Protein AF-J7GNT4-F1 (afdb_monomer_lite)

Foldseek 3Di:
DALLVVLCVVLVVPQCLVLQCVVDPVLVVLSSVLSLLLLFFDPVLVVVLSVLSVVLSVCCVVCSVPNPVSSVVSSVVSVVSSVPTDTFQNLVSLCVVLVVPQCLVLQCVVDPVLVLLSSVLSSLLSGQDDVLVVVLSVLSVVLSVCCVVCSVPNVVSSVVSSVVSVVSSVNGDPVSLLVSLCVVLVNPQCLVLQCVVDPVLVVLSSVLSSVLSSVTDVLVVQLSVLSVVLSVCCVVCSVPNVVSSVVSSVSSVD

InterPro domains:
  IPR007713 TMP repeat [PF05017] (28-37)
  IPR007713 TMP repeat [PF05017] (115-124)
  IPR007713 TMP repeat [PF05017] (202-211)

Structure (mmCIF, N/CA/C/O backbone):
data_AF-J7GNT4-F1
#
_entry.id   AF-J7GNT4-F1
#
loop_
_atom_site.group_PDB
_atom_site.id
_atom_site.type_symbol
_atom_site.label_atom_id
_atom_site.label_alt_id
_atom_site.label_comp_id
_atom_site.label_asym_id
_atom_site.label_entity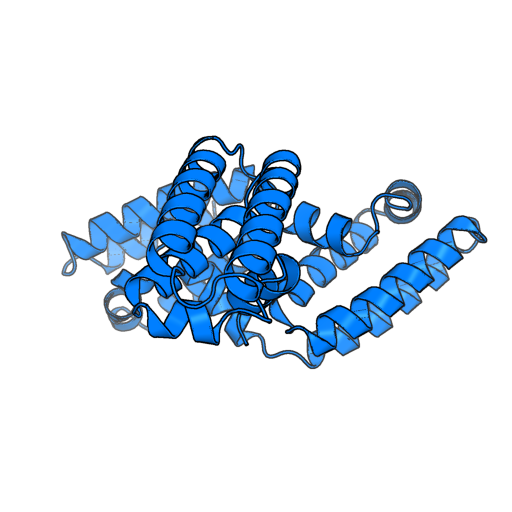_id
_atom_site.label_seq_id
_atom_site.pdbx_PDB_ins_code
_atom_site.Cartn_x
_atom_site.Cartn_y
_atom_site.Cartn_z
_atom_site.occupancy
_atom_site.B_iso_or_equiv
_atom_site.auth_seq_id
_atom_site.auth_comp_id
_atom_site.auth_asym_id
_atom_site.auth_atom_id
_atom_site.pdbx_PDB_model_num
ATOM 1 N N . LYS A 1 1 ? -13.579 -1.474 -3.425 1.00 52.12 1 LYS A N 1
ATOM 2 C CA . LYS A 1 1 ? -13.086 -2.518 -2.485 1.00 52.12 1 LYS A CA 1
ATOM 3 C C . LYS A 1 1 ? -11.725 -2.008 -2.093 1.00 52.12 1 LYS A C 1
ATOM 5 O O . LYS A 1 1 ? -10.886 -1.901 -2.979 1.00 52.12 1 LYS A O 1
ATOM 10 N N . ASP A 1 2 ? -11.601 -1.527 -0.865 1.00 66.00 2 ASP A N 1
ATOM 11 C CA . ASP A 1 2 ? -10.538 -0.595 -0.499 1.00 66.00 2 ASP A CA 1
ATOM 12 C C . ASP A 1 2 ? -9.190 -1.307 -0.254 1.00 66.00 2 ASP A C 1
ATOM 14 O O . ASP A 1 2 ? -9.076 -2.534 -0.291 1.00 66.00 2 ASP A O 1
ATOM 18 N N . LEU A 1 3 ? -8.135 -0.527 -0.026 1.00 67.19 3 LEU A N 1
ATOM 19 C CA . LEU A 1 3 ? -6.806 -1.048 0.297 1.00 67.19 3 LEU A CA 1
ATOM 20 C C . LEU A 1 3 ? -6.778 -1.834 1.621 1.00 67.19 3 LEU A C 1
ATOM 22 O O . LEU A 1 3 ? -5.931 -2.707 1.818 1.00 67.19 3 LEU A O 1
ATOM 26 N N . VAL A 1 4 ? -7.706 -1.545 2.532 1.00 72.25 4 VAL A N 1
ATOM 27 C CA . VAL A 1 4 ? -7.842 -2.281 3.788 1.00 72.25 4 VAL A CA 1
ATOM 28 C C . VAL A 1 4 ? -8.310 -3.699 3.488 1.00 72.25 4 VAL A C 1
ATOM 30 O O . VAL A 1 4 ? -7.722 -4.640 4.010 1.00 72.25 4 VAL A O 1
ATOM 33 N N . ASP A 1 5 ? -9.260 -3.881 2.568 1.00 74.38 5 ASP A N 1
ATOM 34 C CA . ASP A 1 5 ? -9.642 -5.202 2.067 1.00 74.38 5 ASP A CA 1
ATOM 35 C C . ASP A 1 5 ? -8.424 -5.930 1.486 1.00 74.38 5 ASP A C 1
ATOM 37 O O . ASP A 1 5 ? -8.224 -7.115 1.755 1.00 74.38 5 ASP A O 1
ATOM 41 N N . PHE A 1 6 ? -7.577 -5.248 0.708 1.00 74.19 6 PHE A N 1
ATOM 42 C CA . PHE A 1 6 ? -6.334 -5.840 0.206 1.00 74.19 6 PHE A CA 1
ATOM 43 C C . PHE A 1 6 ? -5.404 -6.285 1.349 1.00 74.19 6 PHE A C 1
ATOM 45 O O . PHE A 1 6 ? -4.924 -7.423 1.334 1.00 74.19 6 PHE A O 1
ATOM 52 N N . ALA A 1 7 ? -5.171 -5.430 2.348 1.00 75.81 7 ALA A N 1
ATOM 53 C CA . ALA A 1 7 ? -4.304 -5.736 3.484 1.00 75.81 7 ALA A CA 1
ATOM 54 C C . ALA A 1 7 ? -4.839 -6.924 4.289 1.00 75.81 7 ALA A C 1
ATOM 56 O O . ALA A 1 7 ? -4.118 -7.889 4.521 1.00 75.81 7 ALA A O 1
ATOM 57 N N . LEU A 1 8 ? -6.123 -6.894 4.647 1.00 82.56 8 LEU A N 1
ATOM 58 C CA . LEU A 1 8 ? -6.795 -7.954 5.396 1.00 82.56 8 LEU A CA 1
ATOM 59 C C . LEU A 1 8 ? -6.739 -9.294 4.654 1.00 82.56 8 LEU A C 1
ATOM 61 O O . LEU A 1 8 ? -6.449 -10.325 5.260 1.00 82.56 8 LEU A O 1
ATOM 65 N N . ASN A 1 9 ? -6.965 -9.283 3.337 1.00 78.94 9 ASN A N 1
ATOM 66 C CA . ASN A 1 9 ? -6.854 -10.484 2.511 1.00 78.94 9 ASN A CA 1
ATOM 67 C C . ASN A 1 9 ? -5.412 -11.000 2.442 1.00 78.94 9 ASN A C 1
ATOM 69 O O . ASN A 1 9 ? -5.185 -12.199 2.573 1.00 78.94 9 ASN A O 1
ATOM 73 N N . SER A 1 10 ? -4.437 -10.105 2.277 1.00 76.44 10 SER A N 1
ATOM 74 C CA . SER A 1 10 ? -3.012 -10.465 2.236 1.00 76.44 10 SER A CA 1
ATOM 75 C C . SER A 1 10 ? -2.512 -11.031 3.567 1.00 76.44 10 SER A C 1
ATOM 77 O O . SER A 1 10 ? -1.600 -11.852 3.587 1.00 76.44 10 SER A O 1
ATOM 79 N N . LEU A 1 11 ? -3.136 -10.626 4.674 1.00 83.44 11 LEU A N 1
ATOM 80 C CA . LEU A 1 11 ? -2.871 -11.122 6.024 1.00 83.44 11 LEU A CA 1
ATOM 81 C C . LEU A 1 11 ? -3.687 -12.386 6.367 1.00 83.44 11 LEU A C 1
ATOM 83 O O . LEU A 1 11 ? -3.578 -12.904 7.474 1.00 83.44 11 LEU A O 1
ATOM 87 N N . GLY A 1 12 ? -4.485 -12.905 5.424 1.00 82.69 12 GLY A N 1
ATOM 88 C CA . GLY A 1 12 ? -5.216 -14.170 5.557 1.00 82.69 12 GLY A CA 1
ATOM 89 C C . GLY A 1 12 ? -6.530 -14.092 6.339 1.00 82.69 12 GLY A C 1
ATOM 90 O O . GLY A 1 12 ? -7.141 -15.124 6.609 1.00 82.69 12 GLY A O 1
ATOM 91 N N . LEU A 1 13 ? -7.008 -12.892 6.682 1.00 86.25 13 LEU A N 1
ATOM 92 C CA . LEU A 1 13 ? -8.190 -12.714 7.533 1.00 86.25 13 LEU A CA 1
ATOM 93 C C . LEU A 1 13 ? -9.525 -13.006 6.845 1.00 86.25 13 LEU A C 1
ATOM 95 O O . LEU A 1 13 ? -10.547 -13.073 7.524 1.00 86.25 13 LEU A O 1
ATOM 99 N N . SER A 1 14 ? -9.536 -13.211 5.526 1.00 82.62 14 SER A N 1
ATOM 100 C CA . SER A 1 14 ? -10.746 -13.406 4.715 1.00 82.62 14 SER A CA 1
ATOM 101 C C . SER A 1 14 ? -11.682 -14.489 5.260 1.00 82.62 14 SER A C 1
ATOM 103 O O . SER A 1 14 ? -12.890 -14.402 5.074 1.00 82.62 14 SER A O 1
ATOM 105 N N . GLN A 1 15 ? -11.127 -15.509 5.921 1.00 82.50 15 GLN A N 1
ATOM 106 C CA . GLN A 1 15 ? -11.868 -16.678 6.401 1.00 82.50 15 GLN A CA 1
ATOM 107 C C . GLN A 1 15 ? -12.511 -16.493 7.783 1.00 82.50 15 GLN A C 1
ATOM 109 O O . GLN A 1 15 ? -13.303 -17.335 8.191 1.00 82.50 15 GLN A O 1
ATOM 114 N N . VAL A 1 16 ? -12.169 -15.428 8.514 1.00 87.94 16 VAL A N 1
ATOM 115 C CA . VAL A 1 16 ? -12.606 -15.215 9.909 1.00 87.94 16 VAL A CA 1
ATOM 116 C C . VAL A 1 16 ? -13.280 -13.858 10.125 1.00 87.94 16 VAL A C 1
ATOM 118 O O . VAL A 1 16 ? -13.535 -13.469 11.264 1.00 87.94 16 VAL A O 1
ATOM 121 N N . ILE A 1 17 ? -13.591 -13.140 9.038 1.00 87.31 17 ILE A N 1
ATOM 122 C CA . ILE A 1 17 ? -14.236 -11.818 9.080 1.00 87.31 17 ILE A CA 1
ATOM 123 C C . ILE A 1 17 ? -15.549 -11.882 9.859 1.00 87.31 17 ILE A C 1
ATOM 125 O O . ILE A 1 17 ? -15.742 -11.087 10.776 1.00 87.31 17 ILE A O 1
ATOM 129 N N . ASP A 1 18 ? -16.412 -12.847 9.541 1.00 87.69 18 ASP A N 1
ATOM 130 C CA . ASP A 1 18 ? -17.736 -12.968 10.158 1.00 87.69 18 ASP A CA 1
ATOM 131 C C . ASP A 1 18 ? -17.632 -13.210 11.670 1.00 87.69 18 ASP A C 1
ATOM 133 O O . ASP A 1 18 ? -18.339 -12.576 12.456 1.00 87.69 18 ASP A O 1
ATOM 137 N N . THR A 1 19 ? -16.688 -14.058 12.093 1.00 88.81 19 THR A N 1
ATOM 138 C CA . THR A 1 19 ? -16.413 -14.332 13.510 1.00 88.81 19 THR A CA 1
ATOM 139 C C . THR A 1 19 ? -15.982 -13.069 14.248 1.00 88.81 19 THR A C 1
ATOM 141 O O . THR A 1 19 ? -16.464 -12.800 15.344 1.00 88.81 19 THR A O 1
ATOM 144 N N . ILE A 1 20 ? -15.102 -12.262 13.649 1.00 88.75 20 ILE A N 1
ATOM 145 C CA . ILE A 1 20 ? -14.625 -11.017 14.262 1.00 88.75 20 ILE A CA 1
ATOM 146 C C . ILE A 1 20 ? -15.739 -9.964 14.292 1.00 88.75 20 ILE A C 1
ATOM 148 O O . ILE A 1 20 ? -15.917 -9.287 15.302 1.00 88.75 20 ILE A O 1
ATOM 152 N N . GLN A 1 21 ? -16.508 -9.823 13.210 1.00 87.19 21 GLN A N 1
ATOM 153 C CA . GLN A 1 21 ? -17.609 -8.859 13.133 1.00 87.19 21 GLN A CA 1
ATOM 154 C C . GLN A 1 21 ? -18.718 -9.166 14.145 1.00 87.19 21 GLN A C 1
ATOM 156 O O . GLN A 1 21 ? -19.295 -8.235 14.709 1.00 87.19 21 GLN A O 1
ATOM 161 N N . ALA A 1 22 ? -18.971 -10.447 14.431 1.00 87.88 22 ALA A N 1
ATOM 162 C CA . ALA A 1 22 ? -19.932 -10.874 15.444 1.00 87.88 22 ALA A CA 1
ATOM 163 C C . ALA A 1 22 ? -19.565 -10.420 16.872 1.00 87.88 22 ALA A C 1
ATOM 165 O O . ALA A 1 22 ? -20.453 -10.298 17.715 1.00 87.88 22 ALA A O 1
ATOM 166 N N . LEU A 1 23 ? -18.288 -10.124 17.146 1.00 86.88 23 LEU A N 1
ATOM 167 C CA . LEU A 1 23 ? -17.830 -9.593 18.439 1.00 86.88 23 LEU A CA 1
ATOM 168 C C . LEU A 1 23 ? -18.108 -8.095 18.617 1.00 86.88 23 LEU A C 1
ATOM 170 O O . LEU A 1 23 ? -17.978 -7.575 19.725 1.00 86.88 23 LEU A O 1
ATOM 174 N N . GLY A 1 24 ? -18.466 -7.395 17.540 1.00 85.19 24 GLY A N 1
ATOM 175 C CA . GLY A 1 24 ? -18.749 -5.966 17.538 1.00 85.19 24 GLY A CA 1
ATOM 176 C C . GLY A 1 24 ? -17.914 -5.189 16.524 1.00 85.19 24 GLY A C 1
ATOM 177 O O . GLY A 1 24 ? -16.779 -5.535 16.186 1.00 85.19 24 GLY A O 1
ATOM 178 N N . THR A 1 25 ? -18.480 -4.078 16.055 1.00 80.69 25 THR A N 1
ATOM 179 C CA . THR A 1 25 ? -17.872 -3.216 15.031 1.00 80.69 25 THR A CA 1
ATOM 180 C C . THR A 1 25 ? -16.555 -2.588 15.475 1.00 80.69 25 THR A C 1
ATOM 182 O O . THR A 1 25 ? -15.704 -2.307 14.633 1.00 80.69 25 THR A O 1
ATOM 185 N N . ASP A 1 26 ? -16.357 -2.399 16.778 1.00 82.25 26 ASP A N 1
ATOM 186 C CA . ASP A 1 26 ? -15.175 -1.730 17.323 1.00 82.25 26 ASP A CA 1
ATOM 187 C C . ASP A 1 26 ? -13.906 -2.569 17.144 1.00 82.25 26 ASP A C 1
ATOM 189 O O . ASP A 1 26 ? -12.894 -2.051 16.670 1.00 82.25 26 ASP A O 1
ATOM 193 N N . TYR A 1 27 ? -13.965 -3.876 17.418 1.00 87.00 27 TYR A N 1
ATOM 194 C CA . TYR A 1 27 ? -12.834 -4.787 17.202 1.00 87.00 27 TYR A CA 1
ATOM 195 C C . TYR A 1 27 ? -12.479 -4.906 15.722 1.00 87.00 27 TYR A C 1
ATOM 197 O O . TYR A 1 27 ? -11.305 -4.854 15.347 1.00 87.00 27 TYR A O 1
ATOM 205 N N . TRP A 1 28 ? -13.496 -4.989 14.862 1.00 87.88 28 TRP A N 1
ATOM 206 C CA . TRP A 1 28 ? -13.288 -4.992 13.419 1.00 87.88 28 TRP A CA 1
ATOM 207 C C . TRP A 1 28 ? -12.642 -3.689 12.928 1.00 87.88 28 TRP A C 1
ATOM 209 O O . TRP A 1 28 ? -11.735 -3.710 12.095 1.00 87.88 28 TRP A O 1
ATOM 219 N N . ASN A 1 29 ? -13.057 -2.541 13.469 1.00 82.06 29 ASN A N 1
ATOM 220 C CA . ASN A 1 29 ? -12.461 -1.249 13.141 1.00 82.06 29 ASN A CA 1
ATOM 221 C C . ASN A 1 29 ? -11.001 -1.143 13.603 1.00 82.06 29 ASN A C 1
ATOM 223 O O . ASN A 1 29 ? -10.171 -0.646 12.842 1.00 82.06 29 ASN A O 1
ATOM 227 N N . GLN A 1 30 ? -10.664 -1.657 14.787 1.00 81.69 30 GLN A N 1
ATOM 228 C CA . GLN A 1 30 ? -9.279 -1.701 15.267 1.00 81.69 30 GLN A CA 1
ATOM 229 C C . GLN A 1 30 ? -8.395 -2.579 14.374 1.00 81.69 30 GLN A C 1
ATOM 231 O O . GLN A 1 30 ? -7.310 -2.154 13.978 1.00 81.69 30 GLN A O 1
ATOM 236 N N . ILE A 1 31 ? -8.873 -3.762 13.970 1.00 87.50 31 ILE A N 1
ATOM 237 C CA . ILE A 1 31 ? -8.140 -4.635 13.040 1.00 87.50 31 ILE A CA 1
ATOM 238 C C . ILE A 1 31 ? -7.923 -3.953 11.685 1.00 87.50 31 ILE A C 1
ATOM 240 O O . ILE A 1 31 ? -6.815 -3.999 11.153 1.00 87.50 31 ILE A O 1
ATOM 244 N N . LYS A 1 32 ? -8.931 -3.257 11.148 1.00 83.62 32 LYS A N 1
ATOM 245 C CA . LYS A 1 32 ? -8.792 -2.461 9.916 1.00 83.62 32 LYS A CA 1
ATOM 246 C C . LYS A 1 32 ? -7.735 -1.360 10.040 1.00 83.62 32 LYS A C 1
ATOM 248 O O . LYS A 1 32 ? -6.930 -1.174 9.126 1.00 83.62 32 LYS A O 1
ATOM 253 N N . GLN A 1 33 ? -7.713 -0.644 11.164 1.00 77.00 33 GLN A N 1
ATOM 254 C CA . GLN A 1 33 ? -6.709 0.391 11.428 1.00 77.00 33 GLN A CA 1
ATOM 255 C C . GLN A 1 33 ? -5.299 -0.201 11.508 1.00 77.00 33 GLN A C 1
ATOM 257 O O . GLN A 1 33 ? -4.386 0.310 10.865 1.00 77.00 33 GLN A O 1
ATOM 262 N N . ILE A 1 34 ? -5.131 -1.312 12.226 1.00 83.81 34 ILE A N 1
ATOM 263 C CA . ILE A 1 34 ? -3.862 -2.042 12.314 1.00 83.81 34 ILE A CA 1
ATOM 264 C C . ILE A 1 34 ? -3.404 -2.508 10.927 1.00 83.81 34 ILE A C 1
ATOM 266 O O . ILE A 1 34 ? -2.270 -2.243 10.539 1.00 83.81 34 ILE A O 1
ATOM 270 N N . ALA A 1 35 ? -4.278 -3.164 10.157 1.00 83.62 35 ALA A N 1
ATOM 271 C CA . ALA A 1 35 ? -3.965 -3.646 8.812 1.00 83.62 35 ALA A CA 1
ATOM 272 C C . ALA A 1 35 ? -3.517 -2.500 7.893 1.00 83.62 35 ALA A C 1
ATOM 274 O O . ALA A 1 35 ? -2.553 -2.641 7.146 1.00 83.62 35 ALA A O 1
ATOM 275 N N . THR A 1 36 ? -4.161 -1.339 8.017 1.00 76.38 36 THR A N 1
ATOM 276 C CA . THR A 1 36 ? -3.779 -0.120 7.298 1.00 76.38 36 THR A CA 1
ATOM 277 C C . THR A 1 36 ? -2.388 0.366 7.697 1.00 76.38 36 THR A C 1
ATOM 279 O O . THR A 1 36 ? -1.557 0.640 6.836 1.00 76.38 36 THR A O 1
ATOM 282 N N . GLN A 1 37 ? -2.106 0.456 8.997 1.00 73.94 37 GLN A N 1
ATOM 283 C CA . GLN A 1 37 ? -0.798 0.895 9.487 1.00 73.94 37 GLN A CA 1
ATOM 284 C C . GLN A 1 37 ? 0.320 -0.071 9.069 1.00 73.94 37 GLN A C 1
ATOM 286 O O . GLN A 1 37 ? 1.422 0.367 8.745 1.00 73.94 37 GLN A O 1
ATOM 291 N N . LEU A 1 38 ? 0.029 -1.374 9.009 1.00 79.75 38 LEU A N 1
ATOM 292 C CA . LEU A 1 38 ? 0.980 -2.400 8.590 1.00 79.75 38 LEU A CA 1
ATOM 293 C C . LEU A 1 38 ? 1.417 -2.271 7.130 1.00 79.75 38 LEU A C 1
ATOM 295 O O . LEU A 1 38 ? 2.560 -2.603 6.829 1.00 79.75 38 LEU A O 1
ATOM 299 N N . LEU A 1 39 ? 0.579 -1.735 6.239 1.00 72.69 39 LEU A N 1
ATOM 300 C CA . LEU A 1 39 ? 0.983 -1.455 4.852 1.00 72.69 39 LEU A CA 1
ATOM 301 C C . LEU A 1 39 ? 2.162 -0.482 4.775 1.00 72.69 39 LEU A C 1
ATOM 303 O O . LEU A 1 39 ? 2.981 -0.557 3.863 1.00 72.69 39 LEU A O 1
ATOM 307 N N . PHE A 1 40 ? 2.261 0.402 5.766 1.00 70.38 40 PHE A N 1
ATOM 308 C CA . PHE A 1 40 ? 3.368 1.330 5.933 1.00 70.38 40 PHE A CA 1
ATOM 309 C C . PHE A 1 40 ? 4.400 0.838 6.941 1.00 70.38 40 PHE A C 1
ATOM 311 O O . PHE A 1 40 ? 5.294 1.604 7.278 1.00 70.38 40 PHE A O 1
ATOM 318 N N . ALA A 1 41 ? 4.304 -0.381 7.464 1.00 69.56 41 ALA A N 1
ATOM 319 C CA . ALA A 1 41 ? 5.292 -0.909 8.392 1.00 69.56 41 ALA A CA 1
ATOM 320 C C . ALA A 1 41 ? 6.461 -1.555 7.633 1.00 69.56 41 ALA A C 1
ATOM 322 O O . ALA A 1 41 ? 6.300 -2.121 6.547 1.00 69.56 41 ALA A O 1
ATOM 323 N N . GLY A 1 42 ? 7.661 -1.483 8.218 1.00 67.81 42 GLY A N 1
ATOM 324 C CA . GLY A 1 42 ? 8.854 -2.190 7.746 1.00 67.81 42 GLY A CA 1
ATOM 325 C C . GLY A 1 42 ? 8.568 -3.659 7.422 1.00 67.81 42 GLY A C 1
ATOM 326 O O . GLY A 1 42 ? 7.747 -4.297 8.079 1.00 67.81 42 GLY A O 1
ATOM 327 N N . GLN A 1 43 ? 9.272 -4.227 6.436 1.00 72.50 43 GLN A N 1
ATOM 328 C CA . GLN A 1 43 ? 9.061 -5.617 5.997 1.00 72.50 43 GLN A CA 1
ATOM 329 C C . GLN A 1 43 ? 9.125 -6.626 7.156 1.00 72.50 43 GLN A C 1
ATOM 331 O O . GLN A 1 43 ? 8.330 -7.561 7.201 1.00 72.50 43 GLN A O 1
ATOM 336 N N . GLN A 1 44 ? 10.024 -6.401 8.116 1.00 78.69 44 GLN A N 1
ATOM 337 C CA . GLN A 1 44 ? 10.132 -7.213 9.326 1.00 78.69 44 GLN A CA 1
ATOM 338 C C . GLN A 1 44 ? 8.841 -7.192 10.159 1.00 78.69 44 GLN A C 1
ATOM 340 O O . GLN A 1 44 ? 8.366 -8.240 10.587 1.00 78.69 44 GLN A O 1
ATOM 345 N N . ILE A 1 45 ? 8.247 -6.014 10.361 1.00 82.81 45 ILE A N 1
ATOM 346 C CA . ILE A 1 45 ? 7.004 -5.865 11.124 1.00 82.81 45 ILE A CA 1
ATOM 347 C C . ILE A 1 45 ? 5.832 -6.489 10.371 1.00 82.81 45 ILE A C 1
ATOM 349 O O . ILE A 1 45 ? 5.025 -7.184 10.978 1.00 82.81 45 ILE A O 1
ATOM 353 N N . TRP A 1 46 ? 5.769 -6.311 9.048 1.00 83.31 46 TRP A N 1
ATOM 354 C CA . TRP A 1 46 ? 4.766 -6.977 8.216 1.00 83.31 46 TRP A CA 1
ATOM 355 C C . TRP A 1 46 ? 4.818 -8.503 8.375 1.00 83.31 46 TRP A C 1
ATOM 357 O O . TRP A 1 46 ? 3.787 -9.146 8.568 1.00 83.31 46 TRP A O 1
ATOM 367 N N . GLN A 1 47 ? 6.016 -9.091 8.342 1.00 83.94 47 GLN A N 1
ATOM 368 C CA . GLN A 1 47 ? 6.202 -10.532 8.533 1.00 83.94 47 GLN A CA 1
ATOM 369 C C . GLN A 1 47 ? 5.785 -10.981 9.938 1.00 83.94 47 GLN A C 1
ATOM 371 O O . GLN A 1 47 ? 5.067 -11.968 10.070 1.00 83.94 47 GLN A O 1
ATOM 376 N N . GLN A 1 48 ? 6.169 -10.239 10.979 1.00 86.69 48 GLN A N 1
ATOM 377 C CA . GLN A 1 48 ? 5.758 -10.534 12.356 1.00 86.69 48 GLN A CA 1
ATOM 378 C C . GLN A 1 48 ? 4.234 -10.455 12.523 1.00 86.69 48 GLN A C 1
ATOM 380 O O . GLN A 1 48 ? 3.628 -11.361 13.088 1.00 86.69 48 GLN A O 1
ATOM 385 N N . ALA A 1 49 ? 3.598 -9.421 11.971 1.00 89.00 49 ALA A N 1
ATOM 386 C CA . ALA A 1 49 ? 2.148 -9.274 12.001 1.00 89.00 49 ALA A CA 1
ATOM 387 C C . ALA A 1 49 ? 1.435 -10.378 11.212 1.00 89.00 49 ALA A C 1
ATOM 389 O O . ALA A 1 49 ? 0.401 -10.868 11.656 1.00 89.00 49 ALA A O 1
ATOM 390 N N . THR A 1 50 ? 2.005 -10.816 10.085 1.00 89.56 50 THR A N 1
ATOM 391 C CA . THR A 1 50 ? 1.478 -11.946 9.305 1.00 89.56 50 THR A CA 1
ATOM 392 C C . THR A 1 50 ? 1.407 -13.212 10.160 1.00 89.56 50 THR A C 1
ATOM 394 O O . THR A 1 50 ? 0.390 -13.897 10.138 1.00 89.56 50 THR A O 1
ATOM 397 N N . VAL A 1 51 ? 2.437 -13.496 10.967 1.00 91.69 51 VAL A N 1
ATOM 398 C CA . VAL A 1 51 ? 2.430 -14.643 11.893 1.00 91.69 51 VAL A CA 1
ATOM 399 C C . VAL A 1 51 ? 1.324 -14.502 12.941 1.00 91.69 51 VAL A C 1
ATOM 401 O O . VAL A 1 51 ? 0.586 -15.456 13.177 1.00 91.69 51 VAL A O 1
ATOM 404 N N . VAL A 1 52 ? 1.158 -13.314 13.532 1.00 93.31 52 VAL A N 1
ATOM 405 C CA . VAL A 1 52 ? 0.095 -13.063 14.522 1.00 93.31 52 VAL A CA 1
ATOM 406 C C . VAL A 1 52 ? -1.295 -13.246 13.905 1.00 93.31 52 VAL A C 1
ATOM 408 O O . VAL A 1 52 ? -2.153 -13.887 14.508 1.00 93.31 52 VAL A O 1
ATOM 411 N N . PHE A 1 53 ? -1.523 -12.741 12.691 1.00 93.31 53 PHE A N 1
ATOM 412 C CA . PHE A 1 53 ? -2.801 -12.920 12.003 1.00 93.31 53 PHE A CA 1
ATOM 413 C C . PHE A 1 53 ? -3.061 -14.370 11.594 1.00 93.31 53 PHE A C 1
ATOM 415 O O . PHE A 1 53 ? -4.182 -14.839 11.758 1.00 93.31 53 PHE A O 1
ATOM 422 N N . GLN A 1 54 ? -2.052 -15.109 11.128 1.00 92.00 54 GLN A N 1
ATOM 423 C CA . GLN A 1 54 ? -2.194 -16.540 10.836 1.00 92.00 54 GLN A CA 1
ATOM 424 C C . GLN A 1 54 ? -2.541 -17.348 12.090 1.00 92.00 54 GLN A C 1
ATOM 426 O O . GLN A 1 54 ? -3.396 -18.237 12.034 1.00 92.00 54 GLN A O 1
ATOM 431 N N . GLN A 1 55 ? -1.923 -17.014 13.226 1.00 91.94 55 GLN A N 1
ATOM 432 C CA . GLN A 1 55 ? -2.261 -17.624 14.507 1.00 91.94 55 GLN A CA 1
ATOM 433 C C . GLN A 1 55 ? -3.703 -17.292 14.902 1.00 91.94 55 GLN A C 1
ATOM 435 O O . GLN A 1 55 ? -4.466 -18.204 15.196 1.00 91.94 55 GLN A O 1
ATOM 440 N N . LEU A 1 56 ? -4.114 -16.023 14.802 1.00 93.25 56 LEU A N 1
ATOM 441 C CA . LEU A 1 56 ? -5.493 -15.610 15.074 1.00 93.25 56 LEU A CA 1
ATOM 442 C C . LEU A 1 56 ? -6.501 -16.354 14.186 1.00 93.25 56 LEU A C 1
ATOM 444 O O . LEU A 1 56 ? -7.517 -16.825 14.686 1.00 93.25 56 LEU A O 1
ATOM 448 N N . VAL A 1 57 ? -6.232 -16.483 12.883 1.00 92.12 57 VAL A N 1
ATOM 449 C CA . VAL A 1 5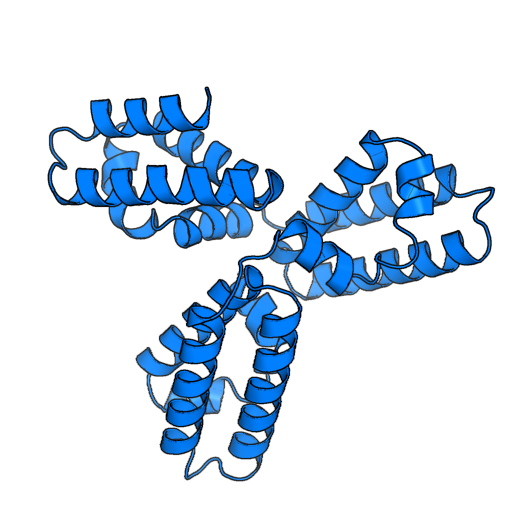7 ? -7.095 -17.230 11.953 1.00 92.12 57 VAL A CA 1
ATOM 450 C C . VAL A 1 57 ? -7.234 -18.681 12.408 1.00 92.12 57 VAL A C 1
ATOM 452 O O . VAL A 1 57 ? -8.350 -19.184 12.513 1.00 92.12 57 VAL A O 1
ATOM 455 N N . THR A 1 58 ? -6.115 -19.326 12.734 1.00 92.25 58 THR A N 1
ATOM 456 C CA . THR A 1 58 ? -6.089 -20.715 13.209 1.00 92.25 58 THR A CA 1
ATOM 457 C C . THR A 1 58 ? -6.859 -20.872 14.521 1.00 92.25 58 THR A C 1
ATOM 459 O O . THR A 1 58 ? -7.654 -21.800 14.672 1.00 92.25 58 THR A O 1
ATOM 462 N N . ASP A 1 59 ? -6.664 -19.958 15.469 1.00 92.38 59 ASP A N 1
ATOM 463 C CA . ASP A 1 59 ? -7.320 -20.012 16.772 1.00 92.38 59 ASP A CA 1
ATOM 464 C C . ASP A 1 59 ? -8.828 -19.794 16.643 1.00 92.38 59 ASP A C 1
ATOM 466 O O . ASP A 1 59 ? -9.601 -20.550 17.226 1.00 92.38 59 ASP A O 1
ATOM 470 N N . LEU A 1 60 ? -9.261 -18.834 15.821 1.00 91.56 60 LEU A N 1
ATOM 471 C CA . LEU A 1 60 ? -10.679 -18.562 15.573 1.00 91.56 60 LEU A CA 1
ATOM 472 C C . LEU A 1 60 ? -11.382 -19.689 14.812 1.00 91.56 60 LEU A C 1
ATOM 474 O O . LEU A 1 60 ? -12.562 -19.937 15.055 1.00 91.56 60 LEU A O 1
ATOM 478 N N . GLN A 1 61 ? -10.678 -20.388 13.920 1.00 88.75 61 GLN A N 1
ATOM 479 C CA . GLN A 1 61 ? -11.213 -21.570 13.241 1.00 88.75 61 GLN A CA 1
ATOM 480 C C . GLN A 1 61 ? -11.420 -22.744 14.202 1.00 88.75 61 GLN A C 1
ATOM 482 O O . GLN A 1 61 ? -12.399 -23.476 14.071 1.00 88.75 61 GLN A O 1
ATOM 487 N N . ASN A 1 62 ? -10.524 -22.911 15.177 1.00 87.44 62 ASN A N 1
ATOM 488 C CA . ASN A 1 62 ? -10.578 -24.020 16.130 1.00 87.44 62 ASN A CA 1
ATOM 489 C C . ASN A 1 62 ? -11.416 -23.712 17.385 1.00 87.44 62 ASN A C 1
ATOM 491 O O . ASN A 1 62 ? -11.919 -24.637 18.018 1.00 87.44 62 ASN A O 1
ATOM 495 N N . HIS A 1 63 ? -11.593 -22.434 17.739 1.00 82.44 63 HIS A N 1
ATOM 496 C CA . HIS A 1 63 ? -12.204 -21.991 18.999 1.00 82.44 63 HIS A CA 1
ATOM 497 C C . HIS A 1 63 ? -13.168 -20.808 18.798 1.00 82.44 63 HIS A C 1
ATOM 499 O O . HIS A 1 63 ? -13.113 -19.808 19.513 1.00 82.44 63 HIS A O 1
ATOM 505 N N . ALA A 1 64 ? -14.086 -20.913 17.832 1.00 70.62 64 ALA A N 1
ATOM 506 C CA . ALA A 1 64 ? -15.030 -19.837 17.502 1.00 70.62 64 ALA A CA 1
ATOM 507 C C . ALA A 1 64 ? -15.899 -19.366 18.691 1.00 70.62 64 ALA A C 1
ATOM 509 O O . ALA A 1 64 ? -16.318 -18.211 18.727 1.00 70.62 64 ALA A O 1
ATOM 510 N N . THR A 1 65 ? -16.154 -20.229 19.682 1.00 76.06 65 THR A N 1
ATOM 511 C CA . THR A 1 65 ? -16.914 -19.888 20.899 1.00 76.06 65 THR A CA 1
ATOM 512 C C . THR A 1 65 ? -16.144 -19.011 21.892 1.00 76.06 65 THR A C 1
ATOM 514 O O . THR A 1 65 ? -16.781 -18.315 22.676 1.00 76.06 65 THR A O 1
ATOM 517 N N . ASP A 1 66 ? -14.809 -18.978 21.817 1.00 83.62 66 ASP A N 1
ATOM 518 C CA . ASP A 1 66 ? -13.919 -18.192 22.689 1.00 83.62 66 ASP A CA 1
ATOM 519 C C . ASP A 1 66 ? -13.195 -17.079 21.906 1.00 83.62 66 ASP A C 1
ATOM 521 O O . ASP A 1 66 ? -12.070 -16.680 22.212 1.00 83.62 66 ASP A O 1
ATOM 525 N N . ALA A 1 67 ? -13.846 -16.555 20.865 1.00 87.31 67 ALA A N 1
ATOM 526 C CA . ALA A 1 67 ? -13.244 -15.611 19.928 1.00 87.31 67 ALA A CA 1
ATOM 527 C C . ALA A 1 67 ? -12.825 -14.270 20.562 1.00 87.31 67 ALA A C 1
ATOM 529 O O . ALA A 1 67 ? -11.845 -13.666 20.127 1.00 87.31 67 ALA A O 1
ATOM 530 N N . LEU A 1 68 ? -13.534 -13.794 21.594 1.00 90.50 68 LEU A N 1
ATOM 531 C CA . LEU A 1 68 ? -13.279 -12.476 22.187 1.00 90.50 68 LEU A CA 1
ATOM 532 C C . LEU A 1 68 ? -11.871 -12.354 22.811 1.00 90.50 68 LEU A C 1
ATOM 534 O O . LEU A 1 68 ? -11.137 -11.448 22.406 1.00 90.50 68 LEU A O 1
ATOM 538 N N . PRO A 1 69 ? -11.446 -13.235 23.742 1.00 91.25 69 PRO A N 1
ATOM 539 C CA . PRO A 1 69 ? -10.079 -13.219 24.267 1.00 91.25 69 PRO A CA 1
ATOM 540 C C . PRO A 1 69 ? -9.000 -13.288 23.180 1.00 91.25 69 PRO A C 1
ATOM 542 O O . PRO A 1 69 ? -8.015 -12.553 23.251 1.00 91.25 69 PRO A O 1
ATOM 545 N N . LEU A 1 70 ? -9.207 -14.123 22.158 1.00 93.12 70 LEU A N 1
ATOM 546 C CA . LEU A 1 70 ? -8.258 -14.325 21.059 1.00 93.12 70 LEU A CA 1
ATOM 547 C C . LEU A 1 70 ? -8.075 -13.048 20.229 1.00 93.12 70 LEU A C 1
ATOM 549 O O . LEU A 1 70 ? -6.949 -12.623 19.966 1.00 93.12 70 LEU A O 1
ATOM 553 N N . VAL A 1 71 ? -9.182 -12.391 19.872 1.00 92.69 71 VAL A N 1
ATOM 554 C CA . VAL A 1 71 ? -9.164 -11.135 19.110 1.00 92.69 71 VAL A CA 1
ATOM 555 C C . VAL A 1 71 ? -8.523 -10.007 19.915 1.00 92.69 71 VAL A C 1
ATOM 557 O O . VAL A 1 71 ? -7.676 -9.289 19.384 1.00 92.69 71 VAL A O 1
ATOM 560 N N . VAL A 1 72 ? -8.858 -9.872 21.202 1.00 93.75 72 VAL A N 1
ATOM 561 C CA . VAL A 1 72 ? -8.258 -8.853 22.082 1.00 93.75 72 VAL A CA 1
ATOM 562 C C . VAL A 1 72 ? -6.747 -9.058 22.215 1.00 93.75 72 VAL A C 1
ATOM 564 O O . VAL A 1 72 ? -5.982 -8.097 22.109 1.00 93.75 72 VAL A O 1
ATOM 567 N N . GLN A 1 73 ? -6.300 -10.302 22.402 1.00 92.50 73 GLN A N 1
ATOM 568 C CA . GLN A 1 73 ? -4.879 -10.625 22.493 1.00 92.50 73 GLN A CA 1
ATOM 569 C C . GLN A 1 73 ? -4.136 -10.286 21.196 1.00 92.50 73 GLN A C 1
ATOM 571 O O . GLN A 1 73 ? -3.091 -9.632 21.245 1.00 92.50 73 GLN A O 1
ATOM 576 N N . ALA A 1 74 ? -4.675 -10.693 20.043 1.00 92.75 74 ALA A N 1
ATOM 577 C CA . ALA A 1 74 ? -4.069 -10.406 18.749 1.00 92.75 74 ALA A CA 1
ATOM 578 C C . ALA A 1 74 ? -3.982 -8.895 18.493 1.00 92.75 74 ALA A C 1
ATOM 580 O O . ALA A 1 74 ? -2.918 -8.402 18.125 1.00 92.75 74 ALA A O 1
ATOM 581 N N . ILE A 1 75 ? -5.051 -8.137 18.767 1.00 91.44 75 ILE A N 1
ATOM 582 C CA . ILE A 1 75 ? -5.044 -6.669 18.668 1.00 91.44 75 ILE A CA 1
ATOM 583 C C . ILE A 1 75 ? -3.944 -6.067 19.547 1.00 91.44 75 ILE A C 1
ATOM 585 O O . ILE A 1 75 ? -3.212 -5.193 19.082 1.00 91.44 75 ILE A O 1
ATOM 589 N N . GLY A 1 76 ? -3.783 -6.534 20.788 1.00 90.00 76 GLY A N 1
ATOM 590 C CA . GLY A 1 76 ? -2.734 -6.049 21.688 1.00 90.00 76 GLY A CA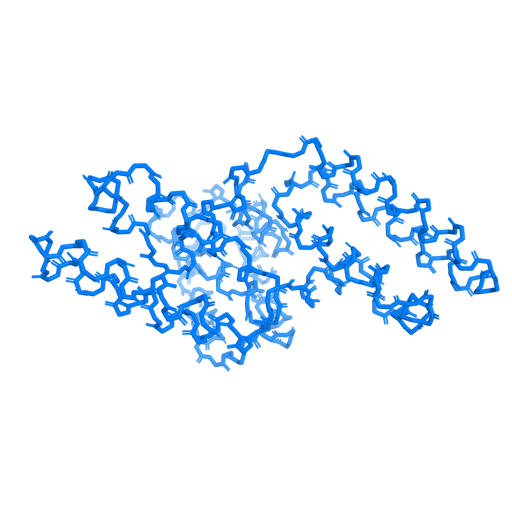 1
ATOM 591 C C . GLY A 1 76 ? -1.322 -6.288 21.142 1.00 90.00 76 GLY A C 1
ATOM 592 O O . GLY A 1 76 ? -0.500 -5.369 21.111 1.00 90.00 76 GLY A O 1
ATOM 593 N N . GLN A 1 77 ? -1.053 -7.500 20.649 1.00 89.19 77 GLN A N 1
ATOM 594 C CA . GLN A 1 77 ? 0.230 -7.848 20.028 1.00 89.19 77 GLN A CA 1
ATOM 595 C C . GLN A 1 77 ? 0.499 -7.001 18.783 1.00 89.19 77 GLN A C 1
ATOM 597 O O . GLN A 1 77 ? 1.570 -6.411 18.646 1.00 89.19 77 GLN A O 1
ATOM 602 N N . LEU A 1 78 ? -0.492 -6.894 17.900 1.00 90.62 78 LEU A N 1
ATOM 603 C CA . LEU A 1 78 ? -0.378 -6.140 16.661 1.00 90.62 78 LEU A CA 1
ATOM 604 C C . LEU A 1 78 ? -0.180 -4.651 16.925 1.00 90.62 78 LEU A C 1
ATOM 606 O O . LEU A 1 78 ? 0.714 -4.061 16.334 1.00 90.62 78 LEU A O 1
ATOM 610 N N . THR A 1 79 ? -0.933 -4.060 17.855 1.00 85.00 79 THR A N 1
ATOM 611 C CA . THR A 1 79 ? -0.770 -2.652 18.258 1.00 85.00 79 THR A CA 1
ATOM 612 C C . THR A 1 79 ? 0.655 -2.383 18.740 1.00 85.00 79 THR A C 1
ATOM 614 O O . THR A 1 79 ? 1.256 -1.376 18.368 1.00 85.00 79 THR A O 1
ATOM 617 N N . SER A 1 80 ? 1.232 -3.308 19.514 1.00 82.50 80 SER A N 1
ATOM 618 C CA . SER A 1 80 ? 2.629 -3.214 19.941 1.00 82.50 80 SER A CA 1
ATOM 619 C C . SER A 1 80 ? 3.601 -3.275 18.757 1.00 82.50 80 SER A C 1
ATOM 621 O O . SER A 1 80 ? 4.525 -2.467 18.689 1.00 82.50 80 SER A O 1
ATOM 623 N N . LEU A 1 81 ? 3.370 -4.177 17.797 1.00 84.12 81 LEU A N 1
ATOM 624 C CA . LEU A 1 81 ? 4.192 -4.310 16.591 1.00 84.12 81 LEU A CA 1
ATOM 625 C C . LEU A 1 81 ? 4.178 -3.041 15.733 1.00 84.12 81 LEU A C 1
ATOM 627 O O . LEU A 1 81 ? 5.241 -2.565 15.331 1.00 84.12 81 LEU A O 1
ATOM 631 N N . VAL A 1 82 ? 3.005 -2.454 15.477 1.00 77.62 82 VAL A N 1
ATOM 632 C CA . VAL A 1 82 ? 2.935 -1.201 14.705 1.00 77.62 82 VAL A CA 1
ATOM 633 C C . VAL A 1 82 ? 3.510 -0.017 15.480 1.00 77.62 82 VAL A C 1
ATOM 635 O O . VAL A 1 82 ? 4.163 0.831 14.874 1.00 77.62 82 VAL A O 1
ATOM 638 N N . GLY A 1 83 ? 3.387 -0.001 16.812 1.00 66.94 83 GLY A N 1
ATOM 639 C CA . GLY A 1 83 ? 4.041 0.989 17.676 1.00 66.94 83 GLY A CA 1
ATOM 640 C C . GLY A 1 83 ? 5.575 0.912 17.687 1.00 66.94 83 GLY A C 1
ATOM 641 O O . GLY A 1 83 ? 6.233 1.914 17.951 1.00 66.94 83 GLY A O 1
ATOM 642 N N . GLN A 1 84 ? 6.149 -0.250 17.361 1.00 65.19 84 GLN A N 1
ATOM 643 C CA . GLN A 1 84 ? 7.598 -0.471 17.231 1.00 65.19 84 GLN A CA 1
ATOM 644 C C . GLN A 1 84 ? 8.110 -0.271 15.797 1.00 65.19 84 GLN A C 1
ATOM 646 O O . GLN A 1 84 ? 9.309 -0.390 15.535 1.00 65.19 84 GLN A O 1
ATOM 651 N N . SER A 1 85 ? 7.212 -0.010 14.846 1.00 56.69 85 SER A N 1
ATOM 652 C CA . SER A 1 85 ? 7.567 -0.043 13.436 1.00 56.69 85 SER A CA 1
ATOM 653 C C . SER A 1 85 ? 8.342 1.196 12.987 1.00 56.69 85 SER A C 1
ATOM 655 O O . SER A 1 85 ? 7.895 2.336 13.111 1.00 56.69 85 SER A O 1
ATOM 657 N N . GLY A 1 86 ? 9.501 0.961 12.369 1.00 53.50 86 GLY A N 1
ATOM 658 C CA . GLY A 1 86 ? 9.994 1.867 11.338 1.00 53.50 86 GLY A CA 1
ATOM 659 C C . GLY A 1 86 ? 9.041 1.797 10.144 1.00 53.50 86 GLY A C 1
ATOM 660 O O . GLY A 1 86 ? 8.590 0.708 9.780 1.00 53.50 86 GLY A O 1
ATOM 661 N N . LYS A 1 87 ? 8.695 2.943 9.550 1.00 51.53 87 LYS A N 1
ATOM 662 C CA . LYS A 1 87 ? 7.787 2.956 8.394 1.00 51.53 87 LYS A CA 1
ATOM 663 C C . LYS A 1 87 ? 8.487 2.373 7.145 1.00 51.53 87 LYS A C 1
ATOM 665 O O . LYS A 1 87 ? 9.710 2.381 7.070 1.00 51.53 87 LYS A O 1
ATOM 670 N N . ARG A 1 88 ? 7.744 1.875 6.165 1.00 64.62 88 ARG A N 1
ATOM 671 C CA . ARG A 1 88 ? 8.215 1.402 4.855 1.00 64.62 88 ARG A CA 1
ATOM 672 C C . ARG A 1 88 ? 7.604 2.262 3.761 1.00 64.62 88 ARG A C 1
ATOM 674 O O . ARG A 1 88 ? 6.523 2.818 3.948 1.00 64.62 88 ARG A O 1
ATOM 681 N N . ASP A 1 89 ? 8.283 2.348 2.627 1.00 67.69 89 ASP A N 1
ATOM 682 C CA . ASP A 1 89 ? 7.691 2.868 1.401 1.00 67.69 89 ASP A CA 1
ATOM 683 C C . ASP A 1 89 ? 6.587 1.915 0.888 1.00 67.69 89 ASP A C 1
ATOM 685 O O . ASP A 1 89 ? 6.806 0.706 0.759 1.00 67.69 89 ASP A O 1
ATOM 689 N N . LEU A 1 90 ? 5.396 2.444 0.587 1.00 71.06 90 LEU A N 1
ATOM 690 C CA . LEU A 1 90 ? 4.316 1.674 -0.047 1.00 71.06 90 LEU A CA 1
ATOM 691 C C . LEU A 1 90 ? 4.748 1.093 -1.393 1.00 71.06 90 LEU A C 1
ATOM 693 O O . LEU A 1 90 ? 4.312 0.004 -1.767 1.00 71.06 90 LEU A O 1
ATOM 697 N N . VAL A 1 91 ? 5.620 1.806 -2.104 1.00 76.19 91 VAL A N 1
ATOM 698 C CA . VAL A 1 91 ? 6.200 1.345 -3.359 1.00 76.19 91 VAL A CA 1
ATOM 699 C C . VAL A 1 91 ? 7.015 0.079 -3.114 1.00 76.19 91 VAL A C 1
ATOM 701 O O . VAL A 1 91 ? 6.781 -0.939 -3.764 1.00 76.19 91 VAL A O 1
ATOM 704 N N . ASP A 1 92 ? 7.899 0.086 -2.114 1.00 77.12 92 ASP A N 1
ATOM 705 C CA . ASP A 1 92 ? 8.681 -1.098 -1.753 1.00 77.12 92 ASP A CA 1
ATOM 706 C C . ASP A 1 92 ? 7.778 -2.250 -1.318 1.00 77.12 92 ASP A C 1
ATOM 708 O O . ASP A 1 92 ? 8.065 -3.413 -1.619 1.00 77.12 92 ASP A O 1
ATOM 712 N N . PHE A 1 93 ? 6.696 -1.950 -0.588 1.00 78.88 93 PHE A N 1
ATOM 713 C CA . PHE A 1 93 ? 5.667 -2.926 -0.231 1.00 78.88 93 PHE A CA 1
ATOM 714 C C . PHE A 1 93 ? 5.064 -3.597 -1.461 1.00 78.88 93 PHE A C 1
ATOM 716 O O . PHE A 1 93 ? 5.094 -4.830 -1.544 1.00 78.88 93 PHE A O 1
ATOM 723 N N . ALA A 1 94 ? 4.582 -2.810 -2.420 1.00 82.00 94 ALA A N 1
ATOM 724 C CA . ALA A 1 94 ? 3.990 -3.328 -3.641 1.00 82.00 94 ALA A CA 1
ATOM 725 C C . ALA A 1 94 ? 4.991 -4.172 -4.440 1.00 82.00 94 ALA A C 1
ATOM 727 O O . ALA A 1 94 ? 4.692 -5.314 -4.783 1.00 82.00 94 ALA A O 1
ATOM 728 N N . LEU A 1 95 ? 6.200 -3.653 -4.670 1.00 85.75 95 LEU A N 1
ATOM 729 C CA . LEU A 1 95 ? 7.231 -4.321 -5.469 1.00 85.75 95 LEU A CA 1
ATOM 730 C C . LEU A 1 95 ? 7.614 -5.695 -4.908 1.00 85.75 95 LEU A C 1
ATOM 732 O O . LEU A 1 95 ? 7.659 -6.676 -5.651 1.00 85.75 95 LEU A O 1
ATOM 736 N N . ASN A 1 96 ? 7.854 -5.792 -3.597 1.00 82.56 96 ASN A N 1
ATOM 737 C CA . ASN A 1 96 ? 8.202 -7.076 -2.982 1.00 82.56 96 ASN A CA 1
ATOM 738 C C . ASN A 1 96 ? 7.012 -8.039 -2.966 1.00 82.56 96 ASN A C 1
ATOM 740 O O . ASN A 1 96 ? 7.201 -9.235 -3.167 1.00 82.56 96 ASN A O 1
ATOM 744 N N . SER A 1 97 ? 5.792 -7.536 -2.757 1.00 80.50 97 SER A N 1
ATOM 745 C CA . SER A 1 97 ? 4.585 -8.375 -2.779 1.00 80.50 97 SER A CA 1
ATOM 746 C C . SER A 1 97 ? 4.302 -8.948 -4.172 1.00 80.50 97 SER A C 1
ATOM 748 O O . SER A 1 97 ? 3.732 -10.028 -4.287 1.00 80.50 97 SER A O 1
ATOM 750 N N . LEU A 1 98 ? 4.741 -8.254 -5.225 1.00 86.00 98 LEU A N 1
ATOM 751 C CA . LEU A 1 98 ? 4.647 -8.687 -6.623 1.00 86.00 98 LEU A CA 1
ATOM 752 C C . LEU A 1 98 ? 5.864 -9.514 -7.082 1.00 86.00 98 LEU A C 1
ATOM 754 O O . LEU A 1 98 ? 5.930 -9.911 -8.242 1.00 86.00 98 LEU A O 1
ATOM 758 N N . GLY A 1 99 ? 6.820 -9.796 -6.186 1.00 85.69 99 GLY A N 1
ATOM 759 C CA . GLY A 1 99 ? 7.964 -10.677 -6.451 1.00 85.69 99 GLY A CA 1
ATOM 760 C C . GLY A 1 99 ? 9.093 -10.054 -7.278 1.00 85.69 99 GLY A C 1
ATOM 761 O O . GLY A 1 99 ? 9.973 -10.771 -7.748 1.00 85.69 99 GLY A O 1
ATOM 762 N N . LEU A 1 100 ? 9.111 -8.730 -7.448 1.00 87.19 100 LEU A N 1
ATOM 763 C CA . LEU A 1 100 ? 10.067 -8.050 -8.330 1.00 87.19 100 LEU A CA 1
ATOM 764 C C . LEU A 1 100 ? 11.489 -7.935 -7.773 1.00 87.19 100 LEU A C 1
ATOM 766 O O . LEU A 1 100 ? 12.390 -7.538 -8.509 1.00 87.19 100 LEU A O 1
ATOM 770 N N . SER A 1 101 ? 11.718 -8.293 -6.508 1.00 82.94 101 SER A N 1
ATOM 771 C CA . SER A 1 101 ? 13.000 -8.095 -5.816 1.00 82.94 101 SER A CA 1
ATOM 772 C C . SER A 1 101 ? 14.200 -8.717 -6.544 1.00 82.94 101 SER A C 1
ATOM 774 O O . SER A 1 101 ? 15.315 -8.235 -6.395 1.00 82.94 101 SER A O 1
ATOM 776 N N . GLN A 1 102 ? 13.980 -9.770 -7.337 1.00 84.00 102 GLN A N 1
ATOM 777 C CA . GLN A 1 102 ? 15.040 -10.506 -8.036 1.00 84.00 102 GLN A CA 1
ATOM 778 C C . GLN A 1 102 ? 15.457 -9.893 -9.382 1.00 84.00 102 GLN A C 1
ATOM 780 O O . GLN A 1 102 ? 16.472 -10.300 -9.935 1.00 84.00 102 GLN A O 1
ATOM 785 N N . VAL A 1 103 ? 14.687 -8.945 -9.925 1.00 88.81 103 VAL A N 1
ATOM 786 C CA . VAL A 1 103 ? 14.906 -8.390 -11.278 1.00 88.81 103 VAL A CA 1
ATOM 787 C C . VAL A 1 103 ? 15.039 -6.866 -11.291 1.00 88.81 103 VAL A C 1
ATOM 789 O O . VAL A 1 103 ? 15.084 -6.259 -12.361 1.00 88.81 103 VAL A O 1
ATOM 792 N N . ILE A 1 104 ? 15.144 -6.245 -10.110 1.00 88.31 104 ILE A N 1
ATOM 793 C CA . ILE A 1 104 ? 15.275 -4.789 -9.946 1.00 88.31 104 ILE A CA 1
ATOM 794 C C . ILE A 1 104 ? 16.447 -4.253 -10.768 1.00 88.31 104 ILE A C 1
ATOM 796 O O . ILE A 1 104 ? 16.250 -3.350 -11.579 1.00 88.31 104 ILE A O 1
ATOM 800 N N . ASP A 1 105 ? 17.633 -4.844 -10.620 1.00 88.44 105 ASP A N 1
ATOM 801 C CA . ASP A 1 105 ? 18.849 -4.367 -11.287 1.00 88.44 105 ASP A CA 1
ATOM 802 C C . ASP A 1 105 ? 18.727 -4.434 -12.814 1.00 88.44 105 ASP A C 1
ATOM 804 O O . ASP A 1 105 ? 19.147 -3.521 -13.523 1.00 88.44 105 ASP A O 1
ATOM 808 N N . THR A 1 106 ? 18.086 -5.490 -13.328 1.00 88.88 106 THR A N 1
ATOM 809 C CA . THR A 1 106 ? 17.852 -5.660 -14.771 1.00 88.88 106 THR A CA 1
ATOM 810 C C . THR A 1 106 ? 16.917 -4.580 -15.306 1.00 88.88 106 THR A C 1
ATOM 812 O O . THR A 1 106 ? 17.185 -3.996 -16.351 1.00 88.88 106 THR A O 1
ATOM 815 N N . ILE A 1 107 ? 15.842 -4.267 -14.577 1.00 88.56 107 ILE A N 1
ATOM 816 C CA . ILE A 1 107 ? 14.895 -3.221 -14.978 1.00 88.56 107 ILE A CA 1
ATOM 817 C C . ILE A 1 107 ? 15.541 -1.834 -14.870 1.00 88.56 107 ILE A C 1
ATOM 819 O O . ILE A 1 107 ? 15.380 -1.012 -15.768 1.00 88.56 107 ILE A O 1
ATOM 823 N N . GLN A 1 108 ? 16.287 -1.561 -13.797 1.00 87.75 108 GLN A N 1
ATOM 824 C CA . GLN A 1 108 ? 16.961 -0.275 -13.599 1.00 87.75 108 GLN A CA 1
ATOM 825 C C . GLN A 1 108 ? 18.018 0.001 -14.673 1.00 87.75 108 GLN A C 1
ATOM 827 O O . GLN A 1 108 ? 18.160 1.147 -15.102 1.00 87.75 108 GLN A O 1
ATOM 832 N N .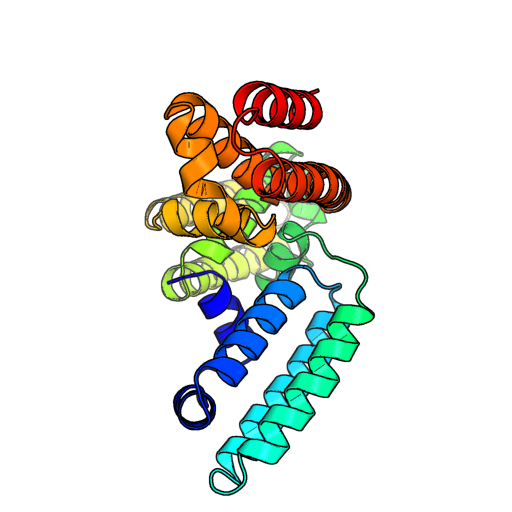 ALA A 1 109 ? 18.706 -1.036 -15.161 1.00 88.50 109 ALA A N 1
ATOM 833 C CA . ALA A 1 109 ? 19.674 -0.921 -16.250 1.00 88.50 109 ALA A CA 1
ATOM 834 C C . ALA A 1 109 ? 19.053 -0.447 -17.581 1.00 88.50 109 ALA A C 1
ATOM 836 O O . ALA A 1 109 ? 19.763 0.112 -18.416 1.00 88.50 109 ALA A O 1
ATOM 837 N N . LEU A 1 110 ? 17.738 -0.613 -17.777 1.00 87.12 110 LEU A N 1
ATOM 838 C CA . LEU A 1 110 ? 17.017 -0.105 -18.955 1.00 87.12 110 LEU A CA 1
ATOM 839 C C . LEU A 1 110 ? 16.746 1.404 -18.898 1.00 87.12 110 LEU A C 1
ATOM 841 O O . LEU A 1 110 ? 16.337 1.995 -19.898 1.00 87.12 110 LEU A O 1
ATOM 845 N N . GLY A 1 111 ? 16.948 2.023 -17.735 1.00 84.94 111 GLY A N 1
ATOM 846 C CA . GLY A 1 111 ? 16.716 3.439 -17.495 1.00 84.94 111 GLY A CA 1
ATOM 847 C C . GLY A 1 111 ? 15.729 3.697 -16.360 1.00 84.94 111 GLY A C 1
ATOM 848 O O . GLY A 1 111 ? 14.813 2.920 -16.080 1.00 84.94 111 GLY A O 1
ATOM 849 N N . THR A 1 112 ? 15.900 4.851 -15.719 1.00 79.94 112 THR A N 1
ATOM 850 C CA . THR A 1 112 ? 15.103 5.282 -14.562 1.00 79.94 112 THR A CA 1
ATOM 851 C C . THR A 1 112 ? 13.616 5.423 -14.871 1.00 79.94 112 THR A C 1
ATOM 853 O O . THR A 1 112 ? 12.791 5.240 -13.978 1.00 79.94 112 THR A O 1
ATOM 856 N N . ASP A 1 113 ? 13.259 5.706 -16.123 1.00 84.75 113 ASP A N 1
ATOM 857 C CA . ASP A 1 113 ? 11.874 5.949 -16.528 1.00 84.75 113 ASP A CA 1
ATOM 858 C C . ASP A 1 113 ? 11.027 4.673 -16.478 1.00 84.75 113 ASP A C 1
ATOM 860 O O . ASP A 1 113 ? 9.932 4.690 -15.916 1.00 84.75 113 ASP A O 1
ATOM 864 N N . TYR A 1 114 ? 11.550 3.543 -16.968 1.00 87.88 114 TYR A N 1
ATOM 865 C CA . TYR A 1 114 ? 10.858 2.251 -16.889 1.00 87.88 114 TYR A CA 1
ATOM 866 C C . TYR A 1 114 ? 10.702 1.783 -15.444 1.00 87.88 114 TYR A C 1
ATOM 868 O O . TYR A 1 114 ? 9.630 1.320 -15.045 1.00 87.88 114 TYR A O 1
ATOM 876 N N . TRP A 1 115 ? 11.743 1.970 -14.630 1.00 88.69 115 TRP A N 1
ATOM 877 C CA . TRP A 1 115 ? 11.668 1.669 -13.204 1.00 88.69 115 TRP A CA 1
ATOM 878 C C . TRP A 1 115 ? 10.616 2.531 -12.493 1.00 88.69 115 TRP A C 1
ATOM 880 O O . TRP A 1 115 ? 9.828 2.026 -11.694 1.00 88.69 115 TRP A O 1
ATOM 890 N N . ASN A 1 116 ? 10.542 3.824 -12.816 1.00 83.81 116 ASN A N 1
ATOM 891 C CA . ASN A 1 116 ? 9.528 4.722 -12.267 1.00 83.81 116 ASN A CA 1
ATOM 892 C C . ASN A 1 116 ? 8.104 4.332 -12.690 1.00 83.81 116 ASN A C 1
ATOM 894 O O . ASN A 1 116 ? 7.202 4.370 -11.853 1.00 83.81 116 ASN A O 1
ATOM 898 N N . GLN A 1 117 ? 7.901 3.901 -13.937 1.00 86.62 117 GLN A N 1
ATOM 899 C CA . GLN A 1 117 ? 6.602 3.404 -14.401 1.00 86.62 117 GLN A CA 1
ATOM 900 C C . GLN A 1 117 ? 6.177 2.135 -13.655 1.00 86.62 117 GLN A C 1
ATOM 902 O O . GLN A 1 117 ? 5.045 2.062 -13.177 1.00 86.62 117 GLN A O 1
ATOM 907 N N . ILE A 1 118 ? 7.083 1.167 -13.474 1.00 88.94 118 ILE A N 1
ATOM 908 C CA . ILE A 1 118 ? 6.787 -0.052 -12.707 1.00 88.94 118 ILE A CA 1
ATOM 909 C C . ILE A 1 118 ? 6.437 0.274 -11.254 1.00 88.94 118 ILE A C 1
ATOM 911 O O . ILE A 1 118 ? 5.451 -0.254 -10.744 1.00 88.94 118 ILE A O 1
ATOM 915 N N . LYS A 1 119 ? 7.171 1.187 -10.605 1.00 85.44 119 LYS A N 1
ATOM 916 C CA . LYS A 1 119 ? 6.845 1.658 -9.248 1.00 85.44 119 LYS A CA 1
ATOM 917 C C . LYS A 1 119 ? 5.434 2.242 -9.163 1.00 85.44 119 LYS A C 1
ATOM 919 O O . LYS A 1 119 ? 4.673 1.886 -8.269 1.00 85.44 119 LYS A O 1
ATOM 924 N N . GLN A 1 120 ? 5.068 3.111 -10.105 1.00 80.56 120 GLN A N 1
ATOM 925 C CA . GLN A 1 120 ? 3.736 3.722 -10.133 1.00 80.56 120 GLN A CA 1
ATOM 926 C C . GLN A 1 120 ? 2.633 2.681 -10.333 1.00 80.56 120 GLN A C 1
ATOM 928 O O . GLN A 1 120 ? 1.646 2.689 -9.600 1.00 80.56 120 GLN A O 1
ATOM 933 N N . ILE A 1 121 ? 2.817 1.765 -11.284 1.00 87.06 121 ILE A N 1
ATOM 934 C CA . ILE A 1 121 ? 1.879 0.676 -11.560 1.00 87.06 121 ILE A CA 1
ATOM 935 C C . ILE A 1 121 ? 1.720 -0.225 -10.330 1.00 87.06 121 ILE A C 1
ATOM 937 O O . ILE A 1 121 ? 0.595 -0.495 -9.918 1.00 87.06 121 ILE A O 1
ATOM 941 N N . ALA A 1 122 ? 2.825 -0.654 -9.716 1.00 85.94 122 ALA A N 1
ATOM 942 C CA . ALA A 1 122 ? 2.818 -1.513 -8.534 1.00 85.94 122 ALA A CA 1
ATOM 943 C C . ALA A 1 122 ? 2.017 -0.881 -7.387 1.00 85.94 122 ALA A C 1
ATOM 945 O O . ALA A 1 122 ? 1.132 -1.521 -6.819 1.00 85.94 122 ALA A O 1
ATOM 946 N N . THR A 1 123 ? 2.261 0.398 -7.095 1.00 79.88 123 THR A N 1
ATOM 947 C CA . THR A 1 123 ? 1.511 1.114 -6.060 1.00 79.88 123 THR A CA 1
ATOM 948 C C . THR A 1 123 ? 0.045 1.297 -6.439 1.00 79.88 123 THR A C 1
ATOM 950 O O . THR A 1 123 ? -0.810 1.128 -5.581 1.00 79.88 123 THR A O 1
ATOM 953 N N . GLN A 1 124 ? -0.289 1.583 -7.702 1.00 79.00 124 GLN A N 1
ATOM 954 C CA . GLN A 1 124 ? -1.690 1.693 -8.132 1.00 79.00 124 GLN A CA 1
ATOM 955 C C . GLN A 1 124 ? -2.444 0.362 -8.014 1.00 79.00 124 GLN A C 1
ATOM 957 O O . GLN A 1 124 ? -3.618 0.351 -7.646 1.00 79.00 124 GLN A O 1
ATOM 962 N N . LEU A 1 125 ? -1.775 -0.765 -8.266 1.00 82.75 125 LEU A N 1
ATOM 963 C CA . LEU A 1 125 ? -2.375 -2.095 -8.160 1.00 82.75 125 LEU A CA 1
ATOM 964 C C . LEU A 1 125 ? -2.832 -2.440 -6.746 1.00 82.75 125 LEU A C 1
ATOM 966 O O . LEU A 1 125 ? -3.826 -3.151 -6.608 1.00 82.75 125 LEU A O 1
ATOM 970 N N . LEU A 1 126 ? -2.180 -1.897 -5.711 1.00 75.94 126 LEU A N 1
ATOM 971 C CA . LEU A 1 126 ? -2.626 -2.046 -4.322 1.00 75.94 126 LEU A CA 1
ATOM 972 C C . LEU A 1 126 ? -4.096 -1.608 -4.140 1.00 75.94 126 LEU A C 1
ATOM 974 O O . LEU A 1 126 ? -4.818 -2.145 -3.305 1.00 75.94 126 LEU A O 1
ATOM 978 N N . PHE A 1 127 ? -4.559 -0.678 -4.977 1.00 74.62 127 PHE A N 1
ATOM 979 C CA . PHE A 1 127 ? -5.899 -0.089 -4.947 1.00 74.62 127 PHE A CA 1
ATOM 980 C C . PHE A 1 127 ? -6.819 -0.622 -6.040 1.00 74.62 127 PHE A C 1
ATOM 982 O O . PHE A 1 127 ? -7.995 -0.270 -6.087 1.00 74.62 127 PHE A O 1
ATOM 989 N N . ALA A 1 128 ? -6.306 -1.477 -6.923 1.00 73.69 128 ALA A N 1
ATOM 990 C CA . ALA A 1 128 ? -7.074 -2.004 -8.040 1.00 73.69 128 ALA A CA 1
ATOM 991 C C . ALA A 1 128 ? -8.055 -3.117 -7.627 1.00 73.69 128 ALA A C 1
ATOM 993 O O . ALA A 1 128 ? -8.858 -3.595 -8.428 1.00 73.69 128 ALA A O 1
ATOM 994 N N . GLY A 1 129 ? -8.007 -3.524 -6.358 1.00 69.94 129 GLY A N 1
ATOM 995 C CA . GLY A 1 129 ? -8.772 -4.637 -5.825 1.00 69.94 129 GLY A CA 1
ATOM 996 C C . GLY A 1 129 ? -8.146 -5.992 -6.162 1.00 69.94 129 GLY A C 1
ATOM 997 O O . GLY A 1 129 ? -7.319 -6.144 -7.061 1.00 69.94 129 GLY A O 1
ATOM 998 N N . GLN A 1 130 ? -8.570 -7.013 -5.419 1.00 72.12 130 GLN A N 1
ATOM 999 C CA . GLN A 1 130 ? -7.936 -8.335 -5.413 1.00 72.12 130 GLN A CA 1
ATOM 1000 C C . GLN A 1 130 ? -7.886 -9.010 -6.792 1.00 72.12 130 GLN A C 1
ATOM 1002 O O . GLN A 1 130 ? -6.882 -9.627 -7.135 1.00 72.12 130 GLN A O 1
ATOM 1007 N N . GLN A 1 131 ? -8.949 -8.894 -7.591 1.00 78.88 131 GLN A N 1
ATOM 1008 C CA . GLN A 1 131 ? -9.007 -9.532 -8.907 1.00 78.88 131 GLN A CA 1
ATOM 1009 C C . GLN A 1 131 ? -7.949 -8.958 -9.859 1.00 78.88 131 GLN A C 1
ATOM 1011 O O . GLN A 1 131 ? -7.269 -9.714 -10.551 1.00 78.88 131 GLN A O 1
ATOM 1016 N N . ILE A 1 132 ? -7.794 -7.631 -9.884 1.00 83.94 132 ILE A N 1
ATOM 1017 C CA . ILE A 1 132 ? -6.797 -6.971 -10.731 1.00 83.94 132 ILE A CA 1
ATOM 1018 C C . ILE A 1 132 ? -5.391 -7.221 -10.173 1.00 83.94 132 ILE A C 1
ATOM 1020 O O . ILE A 1 132 ? -4.478 -7.517 -10.941 1.00 83.94 132 ILE A O 1
ATOM 1024 N N . TRP A 1 133 ? -5.225 -7.210 -8.846 1.00 83.56 133 TRP A N 1
ATOM 1025 C CA . TRP A 1 133 ? -3.965 -7.572 -8.192 1.00 83.56 133 TRP A CA 1
ATOM 1026 C C . TRP A 1 133 ? -3.484 -8.978 -8.576 1.00 83.56 133 TRP A C 1
ATOM 1028 O O . TRP A 1 133 ? -2.316 -9.167 -8.914 1.00 83.56 133 TRP A O 1
ATOM 1038 N N . GLN A 1 134 ? -4.378 -9.971 -8.567 1.00 83.06 134 GLN A N 1
ATOM 1039 C CA . GLN A 1 134 ? -4.051 -11.347 -8.953 1.00 83.06 134 GLN A CA 1
ATOM 1040 C C . GLN A 1 134 ? -3.639 -11.443 -10.424 1.00 83.06 134 GLN A C 1
ATOM 1042 O O . GLN A 1 134 ? -2.640 -12.087 -10.734 1.00 83.06 134 GLN A O 1
ATOM 1047 N N . GLN A 1 135 ? -4.353 -10.759 -11.323 1.00 87.75 135 GLN A N 1
ATOM 1048 C CA . GLN A 1 135 ? -3.977 -10.697 -12.739 1.00 87.75 135 GLN A CA 1
ATOM 1049 C C . GLN A 1 135 ? -2.599 -10.053 -12.926 1.00 87.75 135 GLN A C 1
ATOM 1051 O O . GLN A 1 135 ? -1.761 -10.586 -13.648 1.00 87.75 135 GLN A O 1
ATOM 1056 N N . ALA A 1 136 ? -2.329 -8.949 -12.230 1.00 89.44 136 ALA A N 1
ATOM 1057 C CA . ALA A 1 136 ? -1.035 -8.284 -12.297 1.00 89.44 136 ALA A CA 1
ATOM 1058 C C . ALA A 1 136 ? 0.096 -9.128 -11.703 1.00 89.44 136 ALA A C 1
ATOM 1060 O O . ALA A 1 136 ? 1.197 -9.131 -12.242 1.00 89.44 136 ALA A O 1
ATOM 1061 N N . THR A 1 137 ? -0.177 -9.886 -10.638 1.00 89.88 137 THR A N 1
ATOM 1062 C CA . THR A 1 137 ? 0.789 -10.822 -10.045 1.00 89.88 137 THR A CA 1
ATOM 1063 C C . THR A 1 137 ? 1.259 -11.844 -11.080 1.00 89.88 137 THR A C 1
ATOM 1065 O O . THR A 1 137 ? 2.456 -12.091 -11.180 1.00 89.88 137 THR A O 1
ATOM 1068 N N . VAL A 1 138 ? 0.351 -12.386 -11.900 1.00 92.38 138 VAL A N 1
ATOM 1069 C CA . VAL A 1 138 ? 0.714 -13.311 -12.989 1.00 92.38 138 VAL A CA 1
ATOM 1070 C C . VAL A 1 138 ? 1.616 -12.627 -14.019 1.00 92.38 138 VAL A C 1
ATOM 1072 O O . VAL A 1 138 ? 2.641 -13.187 -14.399 1.00 92.38 138 VAL A O 1
ATOM 1075 N N . VAL A 1 139 ? 1.283 -11.399 -14.432 1.00 94.38 139 VAL A N 1
ATOM 1076 C CA . VAL A 1 139 ? 2.106 -10.631 -15.385 1.00 94.38 139 VAL A CA 1
ATOM 1077 C C . VAL A 1 139 ? 3.502 -10.352 -14.818 1.00 94.38 139 VAL A C 1
ATOM 1079 O O . VAL A 1 139 ? 4.494 -10.518 -15.523 1.00 94.38 139 VAL A O 1
ATOM 1082 N N . PHE A 1 140 ? 3.608 -9.977 -13.541 1.00 94.06 140 PHE A N 1
ATOM 1083 C CA . PHE A 1 140 ? 4.900 -9.738 -12.899 1.00 94.06 140 PHE A CA 1
ATOM 1084 C C . PHE A 1 140 ? 5.715 -11.015 -12.691 1.00 94.06 140 PHE A C 1
ATOM 1086 O O . PHE A 1 140 ? 6.919 -10.991 -12.921 1.00 94.06 140 PHE A O 1
ATOM 1093 N N . GLN A 1 141 ? 5.092 -12.137 -12.324 1.00 92.94 141 GLN A N 1
ATOM 1094 C CA . GLN A 1 141 ? 5.782 -13.429 -12.239 1.00 92.94 141 GLN A CA 1
ATOM 1095 C C . GLN A 1 141 ? 6.328 -13.872 -13.600 1.00 92.94 141 GLN A C 1
ATOM 1097 O O . GLN A 1 141 ? 7.457 -14.364 -13.682 1.00 92.94 141 GLN A O 1
ATOM 1102 N N . GLN A 1 142 ? 5.554 -13.656 -14.667 1.00 92.88 142 GLN A N 1
ATOM 1103 C CA . GLN A 1 142 ? 6.010 -13.910 -16.028 1.00 92.88 142 GLN A CA 1
ATOM 1104 C C . GLN A 1 142 ? 7.191 -13.000 -16.383 1.00 92.88 142 GLN A C 1
ATOM 1106 O O . GLN A 1 142 ? 8.223 -13.502 -16.811 1.00 92.88 142 GLN A O 1
ATOM 1111 N N . LEU A 1 143 ? 7.098 -11.694 -16.103 1.00 94.12 143 LEU A N 1
ATOM 1112 C CA . LEU A 1 143 ? 8.200 -10.751 -16.318 1.00 94.12 143 LEU A CA 1
ATOM 1113 C C . LEU A 1 143 ? 9.469 -11.166 -15.560 1.00 94.12 143 LEU A C 1
ATOM 1115 O O . LEU A 1 143 ? 10.552 -11.139 -16.133 1.00 94.12 143 LEU A O 1
ATOM 1119 N N . VAL A 1 144 ? 9.352 -11.565 -14.289 1.00 93.12 144 VAL A N 1
ATOM 1120 C CA . VAL A 1 144 ? 10.491 -12.044 -13.487 1.00 93.12 144 VAL A CA 1
ATOM 1121 C C . VAL A 1 144 ? 11.143 -13.251 -14.156 1.00 93.12 144 VAL A C 1
ATOM 1123 O O . VAL A 1 144 ? 12.356 -13.264 -14.353 1.00 93.12 144 VAL A O 1
ATOM 1126 N N . THR A 1 145 ? 10.334 -14.233 -14.554 1.00 93.31 145 THR A N 1
ATOM 1127 C CA . THR A 1 145 ? 10.805 -15.452 -15.224 1.00 93.31 145 THR A CA 1
ATOM 1128 C C . THR A 1 145 ? 11.483 -15.133 -16.556 1.00 93.31 145 THR A C 1
ATOM 1130 O O . THR A 1 145 ? 12.552 -15.668 -16.856 1.00 93.31 145 THR A O 1
ATOM 1133 N N . ASP A 1 146 ? 10.896 -14.245 -17.355 1.00 93.06 146 ASP A N 1
ATOM 1134 C CA . ASP A 1 146 ? 11.430 -13.879 -18.663 1.00 93.06 146 ASP A CA 1
ATOM 1135 C C . ASP A 1 146 ? 12.745 -13.113 -18.528 1.00 93.06 146 ASP A C 1
ATOM 1137 O O . ASP A 1 146 ? 13.703 -13.437 -19.223 1.00 93.06 146 ASP A O 1
ATOM 1141 N N . LEU A 1 147 ? 12.839 -12.166 -17.591 1.00 92.19 147 LEU A N 1
ATOM 1142 C CA . LEU A 1 147 ? 14.065 -11.406 -17.338 1.00 92.19 147 LEU A CA 1
ATOM 1143 C C . LEU A 1 147 ? 15.196 -12.273 -16.775 1.00 92.19 147 LEU A C 1
ATOM 1145 O O . LEU A 1 147 ? 16.355 -12.046 -17.114 1.00 92.19 147 LEU A O 1
ATOM 1149 N N . GLN A 1 148 ? 14.880 -13.282 -15.962 1.00 89.88 148 GLN A N 1
ATOM 1150 C CA . GLN A 1 148 ? 15.876 -14.237 -15.467 1.00 89.88 148 GLN A CA 1
ATOM 1151 C C . GLN A 1 148 ? 16.451 -15.116 -16.580 1.00 89.88 148 GLN A C 1
ATOM 1153 O O . GLN A 1 148 ? 17.640 -15.427 -16.561 1.00 89.88 148 GLN A O 1
ATOM 1158 N N . ASN A 1 149 ? 15.622 -15.503 -17.551 1.00 88.19 149 ASN A N 1
ATOM 1159 C CA . ASN A 1 149 ? 16.029 -16.392 -18.639 1.00 88.19 149 ASN A CA 1
ATOM 1160 C C . ASN A 1 149 ? 16.554 -15.642 -19.878 1.00 88.19 149 ASN A C 1
ATOM 1162 O O . ASN A 1 149 ? 17.320 -16.211 -20.652 1.00 88.19 149 ASN A O 1
ATOM 1166 N N . HIS A 1 150 ? 16.173 -14.374 -20.061 1.00 86.69 150 HIS A N 1
ATOM 1167 C CA . HIS A 1 150 ? 16.424 -13.584 -21.273 1.00 86.69 150 HIS A CA 1
ATOM 1168 C C . HIS A 1 150 ? 16.827 -12.135 -20.946 1.00 86.69 150 HIS A C 1
ATOM 1170 O O . HIS A 1 150 ? 16.310 -11.180 -21.525 1.00 86.69 150 HIS A O 1
ATOM 1176 N N . ALA A 1 151 ? 17.776 -11.942 -20.025 1.00 74.25 151 ALA A N 1
ATOM 1177 C CA . ALA A 1 151 ? 18.221 -10.608 -19.598 1.00 74.25 151 ALA A CA 1
ATOM 1178 C C . ALA A 1 151 ? 18.714 -9.705 -20.753 1.00 74.25 151 ALA A C 1
ATOM 1180 O O . ALA A 1 151 ? 18.605 -8.483 -20.673 1.00 74.25 151 ALA A O 1
ATOM 1181 N N . THR A 1 152 ? 19.224 -10.281 -21.848 1.00 80.19 152 THR A N 1
ATOM 1182 C CA . THR A 1 152 ? 19.638 -9.537 -23.054 1.00 80.19 152 THR A CA 1
ATOM 1183 C C . THR A 1 152 ? 18.471 -8.942 -23.846 1.00 80.19 152 THR A C 1
ATOM 1185 O O . THR A 1 152 ? 18.674 -7.960 -24.554 1.00 80.19 152 THR A O 1
ATOM 1188 N N . ASP A 1 153 ? 17.257 -9.472 -23.680 1.00 85.56 153 ASP A N 1
ATOM 1189 C CA . ASP A 1 153 ? 16.020 -9.005 -24.323 1.00 85.56 153 ASP A CA 1
ATOM 1190 C C . ASP A 1 153 ? 15.112 -8.254 -23.332 1.00 85.56 153 ASP A C 1
ATOM 1192 O O . ASP A 1 153 ? 13.896 -8.165 -23.503 1.00 85.56 153 ASP A O 1
ATOM 1196 N N . ALA A 1 154 ? 15.688 -7.689 -22.268 1.00 87.12 154 ALA A N 1
ATOM 1197 C CA . ALA A 1 154 ? 14.926 -7.093 -21.174 1.00 87.12 154 ALA A CA 1
ATOM 1198 C C . ALA A 1 154 ? 14.020 -5.923 -21.602 1.00 87.12 154 ALA A C 1
ATOM 1200 O O . ALA A 1 154 ? 12.921 -5.775 -21.069 1.00 87.12 154 ALA A O 1
ATOM 1201 N N . LEU A 1 155 ? 14.436 -5.104 -22.576 1.00 90.25 155 LEU A N 1
ATOM 1202 C CA . LEU A 1 155 ? 13.661 -3.939 -23.018 1.00 90.25 155 LEU A CA 1
ATOM 1203 C C . LEU A 1 155 ? 12.267 -4.304 -23.570 1.00 90.25 155 LEU A C 1
ATOM 1205 O O . LEU A 1 155 ? 11.279 -3.797 -23.033 1.00 90.25 155 LEU A O 1
ATOM 1209 N N . PRO A 1 156 ? 12.132 -5.154 -24.610 1.00 92.12 156 PRO A N 1
ATOM 1210 C CA . PRO A 1 156 ? 10.816 -5.526 -25.128 1.00 92.12 156 PRO A CA 1
ATOM 1211 C C . PRO A 1 156 ? 9.945 -6.234 -24.080 1.00 92.12 156 PRO A C 1
ATOM 1213 O O . PRO A 1 156 ? 8.744 -5.970 -24.025 1.00 92.12 156 PRO A O 1
ATOM 1216 N N . LEU A 1 157 ? 10.539 -7.058 -23.209 1.00 93.00 157 LEU A N 1
ATOM 1217 C CA . LEU A 1 157 ? 9.827 -7.746 -22.126 1.00 93.00 157 LEU A CA 1
ATOM 1218 C C . LEU A 1 157 ? 9.223 -6.756 -21.120 1.00 93.00 157 LEU A C 1
ATOM 1220 O O . LEU A 1 157 ? 8.038 -6.837 -20.790 1.00 93.00 157 LEU A O 1
ATOM 1224 N N . VAL A 1 158 ? 10.014 -5.774 -20.676 1.00 93.25 158 VAL A N 1
ATOM 1225 C CA . VAL A 1 158 ? 9.564 -4.736 -19.738 1.00 93.25 158 VAL A CA 1
ATOM 1226 C C . VAL A 1 158 ? 8.490 -3.852 -20.365 1.00 93.25 158 VAL A C 1
ATOM 1228 O O . VAL A 1 158 ? 7.468 -3.597 -19.728 1.00 93.25 158 VAL A O 1
ATOM 1231 N N . VAL A 1 159 ? 8.661 -3.432 -21.622 1.00 94.38 159 VAL A N 1
ATOM 1232 C CA . VAL A 1 159 ? 7.657 -2.624 -22.338 1.00 94.38 159 VAL A CA 1
ATOM 1233 C C . VAL A 1 159 ? 6.333 -3.379 -22.476 1.00 94.38 159 VAL A C 1
ATOM 1235 O O . VAL A 1 159 ? 5.268 -2.811 -22.226 1.00 94.38 159 VAL A O 1
ATOM 1238 N N . GLN A 1 160 ? 6.381 -4.665 -22.831 1.00 93.19 160 GLN A N 1
ATOM 1239 C CA . GLN A 1 160 ? 5.187 -5.497 -22.944 1.00 93.19 160 GLN A CA 1
ATOM 1240 C C . GLN A 1 160 ? 4.464 -5.633 -21.599 1.00 93.19 160 GLN A C 1
ATOM 1242 O O . GLN A 1 160 ? 3.247 -5.428 -21.536 1.00 93.19 160 GLN A O 1
ATOM 1247 N N . ALA A 1 161 ? 5.196 -5.939 -20.525 1.00 93.50 161 ALA A N 1
ATOM 1248 C CA . ALA A 1 161 ? 4.623 -6.063 -19.189 1.00 93.50 161 ALA A CA 1
ATOM 1249 C C . ALA A 1 161 ? 3.983 -4.745 -18.729 1.00 93.50 161 ALA A C 1
ATOM 1251 O O . ALA A 1 161 ? 2.834 -4.745 -18.290 1.00 93.50 161 ALA A O 1
ATOM 1252 N N . ILE A 1 162 ? 4.666 -3.608 -18.909 1.00 93.00 162 ILE A N 1
ATOM 1253 C CA . ILE A 1 162 ? 4.121 -2.275 -18.608 1.00 93.00 162 ILE A CA 1
ATOM 1254 C C . ILE A 1 162 ? 2.813 -2.033 -19.367 1.00 93.00 162 ILE A C 1
ATOM 1256 O O . ILE A 1 162 ? 1.842 -1.565 -18.769 1.00 93.00 162 ILE A O 1
ATOM 1260 N N . GLY A 1 163 ? 2.746 -2.374 -20.657 1.00 93.19 163 GLY A N 1
ATOM 1261 C CA . GLY A 1 163 ? 1.527 -2.222 -21.456 1.00 93.19 163 GLY A CA 1
ATOM 1262 C C . GLY A 1 163 ? 0.350 -3.035 -20.906 1.00 93.19 163 GLY A C 1
ATOM 1263 O O . GLY A 1 163 ? -0.751 -2.504 -20.733 1.00 93.19 163 GLY A O 1
ATOM 1264 N N . GLN A 1 164 ? 0.586 -4.303 -20.564 1.00 91.88 164 GLN A N 1
ATOM 1265 C CA . GLN A 1 164 ? -0.431 -5.174 -19.965 1.00 91.88 164 GLN A CA 1
ATOM 1266 C C . GLN A 1 164 ? -0.900 -4.646 -18.605 1.00 91.88 164 GLN A C 1
ATOM 1268 O O . GLN A 1 164 ? -2.100 -4.523 -18.359 1.00 91.88 164 GLN A O 1
ATOM 1273 N N . LEU A 1 165 ? 0.038 -4.275 -17.736 1.00 92.00 165 LEU A N 1
ATOM 1274 C CA . LEU A 1 165 ? -0.260 -3.791 -16.392 1.00 92.00 165 LEU A CA 1
ATOM 1275 C C . LEU A 1 165 ? -0.974 -2.435 -16.406 1.00 92.00 165 LEU A C 1
ATOM 1277 O O . LEU A 1 165 ? -1.891 -2.215 -15.619 1.00 92.00 165 LEU A O 1
ATOM 1281 N N . THR A 1 166 ? -0.616 -1.543 -17.330 1.00 88.94 166 THR A N 1
ATOM 1282 C CA . THR A 1 166 ? -1.303 -0.254 -17.505 1.00 88.94 166 THR A CA 1
ATOM 1283 C C . THR A 1 166 ? -2.767 -0.466 -17.887 1.00 88.94 166 THR A C 1
ATOM 1285 O O . THR A 1 166 ? -3.653 0.195 -17.346 1.00 88.94 166 THR A O 1
ATOM 1288 N N . SER A 1 167 ? -3.041 -1.431 -18.770 1.00 87.00 167 SER A N 1
ATOM 1289 C CA . SER A 1 167 ? -4.411 -1.822 -19.116 1.00 87.00 167 SER A CA 1
ATOM 1290 C C . SER A 1 167 ? -5.176 -2.377 -17.908 1.00 87.00 167 SER A C 1
ATOM 1292 O O . SER A 1 167 ? -6.343 -2.041 -17.712 1.00 87.00 167 SER A O 1
ATOM 1294 N N . LEU A 1 168 ? -4.524 -3.192 -17.072 1.00 86.62 168 LEU A N 1
ATOM 1295 C CA . LEU A 1 168 ? -5.119 -3.732 -15.845 1.00 86.62 168 LEU A CA 1
ATOM 1296 C C . LEU A 1 168 ? -5.482 -2.625 -14.851 1.00 86.62 168 LEU A C 1
ATOM 1298 O O . LEU A 1 168 ? -6.604 -2.584 -14.353 1.00 86.62 168 LEU A O 1
ATOM 1302 N N . VAL A 1 169 ? -4.575 -1.682 -14.601 1.00 81.00 169 VAL A N 1
ATOM 1303 C CA . VAL A 1 169 ? -4.848 -0.563 -13.691 1.00 81.00 169 VAL A CA 1
ATOM 1304 C C . VAL A 1 169 ? -5.923 0.371 -14.252 1.00 81.00 169 VAL A C 1
ATOM 1306 O O . VAL A 1 169 ? -6.762 0.858 -13.496 1.00 81.00 169 VAL A O 1
ATOM 1309 N N . GLY A 1 170 ? -5.973 0.571 -15.572 1.00 75.06 170 GLY A N 1
ATOM 1310 C CA . GLY A 1 170 ? -7.025 1.349 -16.234 1.00 75.06 170 GLY A CA 1
ATOM 1311 C C . GLY A 1 170 ? -8.445 0.796 -16.036 1.00 75.06 170 GLY A C 1
ATOM 1312 O O . GLY A 1 170 ? -9.410 1.541 -16.190 1.00 75.06 170 GLY A O 1
ATOM 1313 N N . GLN A 1 171 ? -8.580 -0.478 -15.654 1.00 71.94 171 GLN A N 1
ATOM 1314 C CA . GLN A 1 171 ? -9.863 -1.112 -15.321 1.00 71.94 171 GLN A CA 1
ATOM 1315 C C . GLN A 1 171 ? -10.292 -0.866 -13.866 1.00 71.94 171 GLN A C 1
ATOM 1317 O O . GLN A 1 171 ? -11.440 -1.132 -13.510 1.00 71.94 171 GLN A O 1
ATOM 1322 N N . SER A 1 172 ? -9.394 -0.351 -13.021 1.00 63.94 172 SER A N 1
ATOM 1323 C CA . SER A 1 172 ? -9.682 -0.031 -11.624 1.00 63.94 172 SER A CA 1
ATOM 1324 C C . SER A 1 172 ? -10.132 1.418 -11.430 1.00 63.94 172 SER A C 1
ATOM 1326 O O . SER A 1 172 ? -9.666 2.345 -12.095 1.00 63.94 172 SER A O 1
ATOM 1328 N N . GLY A 1 173 ? -11.067 1.640 -10.505 1.00 58.78 173 GLY A N 1
ATOM 132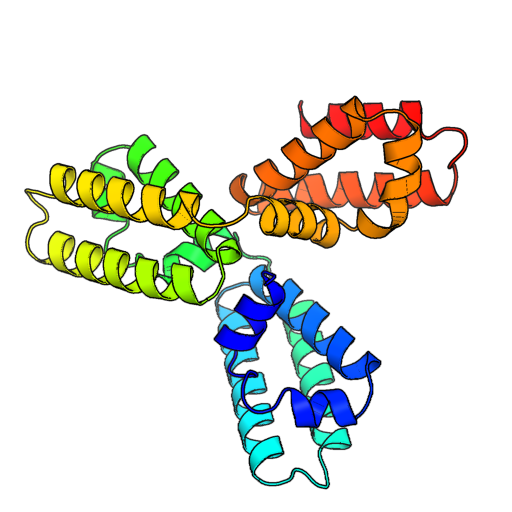9 C CA . GLY A 1 173 ? -11.556 2.980 -10.195 1.00 58.78 173 GLY A CA 1
ATOM 1330 C C . GLY A 1 173 ? -10.524 3.795 -9.410 1.00 58.78 173 GLY A C 1
ATOM 1331 O O . GLY A 1 173 ? -10.197 3.448 -8.283 1.00 58.78 173 GLY A O 1
ATOM 1332 N N . LYS A 1 174 ? -10.093 4.948 -9.943 1.00 62.69 174 LYS A N 1
ATOM 1333 C CA . LYS A 1 174 ? -9.191 5.921 -9.276 1.00 62.69 174 LYS A CA 1
ATOM 1334 C C . LYS A 1 174 ? -9.651 6.413 -7.888 1.00 62.69 174 LYS A C 1
ATOM 1336 O O . LYS A 1 174 ? -8.875 7.063 -7.195 1.00 62.69 174 LYS A O 1
ATOM 1341 N N . ARG A 1 175 ? -10.906 6.169 -7.501 1.00 58.44 175 ARG A N 1
ATOM 1342 C CA . ARG A 1 175 ? -11.530 6.715 -6.287 1.00 58.44 175 ARG A CA 1
ATOM 1343 C C . ARG A 1 175 ? -10.969 6.099 -5.000 1.00 58.44 175 ARG A C 1
ATOM 1345 O O . ARG A 1 175 ? -10.670 6.845 -4.075 1.00 58.44 175 ARG A O 1
ATOM 1352 N N . ASP A 1 176 ? -10.719 4.789 -4.992 1.00 66.69 176 ASP A N 1
ATOM 1353 C CA . ASP A 1 176 ? -10.272 4.059 -3.793 1.00 66.69 176 ASP A CA 1
ATOM 1354 C C . ASP A 1 176 ? -8.845 4.480 -3.359 1.00 66.69 176 ASP A C 1
ATOM 1356 O O . ASP A 1 176 ? -8.535 4.518 -2.169 1.00 66.69 176 ASP A O 1
ATOM 1360 N N . LEU A 1 177 ? -7.997 4.887 -4.314 1.00 72.31 177 LEU A N 1
ATOM 1361 C CA . LEU A 1 177 ? -6.647 5.423 -4.077 1.00 72.31 177 LEU A CA 1
ATOM 1362 C C . LEU A 1 177 ? -6.669 6.787 -3.372 1.00 72.31 177 LEU A C 1
ATOM 1364 O O . LEU A 1 177 ? -5.923 7.021 -2.422 1.00 72.31 177 LEU A O 1
ATOM 1368 N N . VAL A 1 178 ? -7.524 7.692 -3.852 1.00 76.19 178 VAL A N 1
ATOM 1369 C CA . VAL A 1 178 ? -7.632 9.056 -3.320 1.00 76.19 178 VAL A CA 1
ATOM 1370 C C . VAL A 1 178 ? -8.198 9.024 -1.905 1.00 76.19 178 VAL A C 1
ATOM 1372 O O . VAL A 1 178 ? -7.634 9.642 -1.003 1.00 76.19 178 VAL A O 1
ATOM 1375 N N . ASP A 1 179 ? -9.279 8.269 -1.700 1.00 76.19 179 ASP A N 1
ATOM 1376 C CA . ASP A 1 179 ? -9.935 8.157 -0.397 1.00 76.19 179 ASP A CA 1
ATOM 1377 C C . ASP A 1 179 ? -8.979 7.553 0.644 1.00 76.19 179 ASP A C 1
ATOM 1379 O O . ASP A 1 179 ? -8.900 8.031 1.778 1.00 76.19 179 ASP A O 1
ATOM 1383 N N . PHE A 1 180 ? -8.165 6.569 0.253 1.00 75.00 180 PHE A N 1
ATOM 1384 C CA . PHE A 1 180 ? -7.118 6.039 1.120 1.00 75.00 180 PHE A CA 1
ATOM 1385 C C . PHE A 1 180 ? -6.044 7.067 1.480 1.00 75.00 180 PHE A C 1
ATOM 1387 O O . PHE A 1 180 ? -5.672 7.167 2.652 1.00 75.00 180 PHE A O 1
ATOM 1394 N N . ALA A 1 181 ? -5.526 7.809 0.496 1.00 78.75 181 ALA A N 1
ATOM 1395 C CA . ALA A 1 181 ? -4.491 8.807 0.738 1.00 78.75 181 ALA A CA 1
ATOM 1396 C C . ALA A 1 181 ? -4.971 9.843 1.761 1.00 78.75 181 ALA A C 1
ATOM 1398 O O . ALA A 1 181 ? -4.289 10.117 2.746 1.00 78.75 181 ALA A O 1
ATOM 1399 N N . LEU A 1 182 ? -6.191 10.349 1.564 1.00 83.62 182 LEU A N 1
ATOM 1400 C CA . LEU A 1 182 ? -6.831 11.305 2.462 1.00 83.62 182 LEU A CA 1
ATOM 1401 C C . LEU A 1 182 ? -7.018 10.730 3.871 1.00 83.62 182 LEU A C 1
ATOM 1403 O O . LEU A 1 182 ? -6.663 11.381 4.854 1.00 83.62 182 LEU A O 1
ATOM 1407 N N . ASN A 1 183 ? -7.533 9.503 3.978 1.00 78.31 183 ASN A N 1
ATOM 1408 C CA . ASN A 1 183 ? -7.747 8.844 5.266 1.00 78.31 183 ASN A CA 1
ATOM 1409 C C . ASN A 1 183 ? -6.436 8.595 6.020 1.00 78.31 183 ASN A C 1
ATOM 1411 O O . ASN A 1 183 ? -6.357 8.850 7.220 1.00 78.31 183 ASN A O 1
ATOM 1415 N N . SER A 1 184 ? -5.393 8.153 5.320 1.00 73.06 184 SER A N 1
ATOM 1416 C CA . SER A 1 184 ? -4.079 7.875 5.915 1.00 73.06 184 SER A CA 1
ATOM 1417 C C . SER A 1 184 ? -3.385 9.136 6.432 1.00 73.06 184 SER A C 1
ATOM 1419 O O . SER A 1 184 ? -2.603 9.070 7.377 1.00 73.06 184 SER A O 1
ATOM 1421 N N . LEU A 1 185 ? -3.696 10.287 5.834 1.00 82.06 185 LEU A N 1
ATOM 1422 C CA . LEU A 1 185 ? -3.218 11.604 6.256 1.00 82.06 185 LEU A CA 1
ATOM 1423 C C . LEU A 1 185 ? -4.130 12.257 7.314 1.00 82.06 185 LEU A C 1
ATOM 1425 O O . LEU A 1 185 ? -3.867 13.378 7.736 1.00 82.06 185 LEU A O 1
ATOM 1429 N N . GLY A 1 186 ? -5.189 11.567 7.758 1.00 81.44 186 GLY A N 1
ATOM 1430 C CA . GLY A 1 186 ? -6.121 12.040 8.788 1.00 81.44 186 GLY A CA 1
ATOM 1431 C C . GLY A 1 186 ? -7.157 13.059 8.301 1.00 81.44 186 GLY A C 1
ATOM 1432 O O . GLY A 1 186 ? -7.922 13.592 9.103 1.00 81.44 186 GLY A O 1
ATOM 1433 N N . LEU A 1 187 ? -7.225 13.317 6.993 1.00 87.19 187 LEU A N 1
ATOM 1434 C CA . LEU A 1 187 ? -8.060 14.372 6.411 1.00 87.19 187 LEU A CA 1
ATOM 1435 C C . LEU A 1 187 ? -9.557 14.051 6.408 1.00 87.19 187 LEU A C 1
ATOM 1437 O O . LEU A 1 187 ? -10.366 14.944 6.163 1.00 87.19 187 LEU A O 1
ATOM 1441 N N . SER A 1 188 ? -9.947 12.812 6.726 1.00 82.38 188 SER A N 1
ATOM 1442 C CA . SER A 1 188 ? -11.351 12.382 6.818 1.00 82.38 188 SER A CA 1
ATOM 1443 C C . SER A 1 188 ? -12.181 13.256 7.755 1.00 82.38 188 SER A C 1
ATOM 1445 O O . SER A 1 188 ? -13.382 13.401 7.563 1.00 82.38 188 SER A O 1
ATOM 1447 N N . GLN A 1 189 ? -11.540 13.830 8.774 1.00 82.62 189 GLN A N 1
ATOM 1448 C CA . GLN A 1 189 ? -12.198 14.588 9.836 1.00 82.62 189 GLN A CA 1
ATOM 1449 C C . GLN A 1 189 ? -12.514 16.038 9.443 1.00 82.62 189 GLN A C 1
ATOM 1451 O O . GLN A 1 189 ? -13.248 16.712 10.157 1.00 82.62 189 GLN A O 1
ATOM 1456 N N . VAL A 1 190 ? -11.951 16.530 8.336 1.00 89.94 190 VAL A N 1
ATOM 1457 C CA . VAL A 1 190 ? -12.011 17.949 7.936 1.00 89.94 190 VAL A CA 1
ATOM 1458 C C . VAL A 1 190 ? -12.470 18.139 6.488 1.00 89.94 190 VAL A C 1
ATOM 1460 O O . VAL A 1 190 ? -12.336 19.228 5.931 1.00 89.94 190 VAL A O 1
ATOM 1463 N N . ILE A 1 191 ? -13.027 17.087 5.873 1.00 89.75 191 ILE A N 1
ATOM 1464 C CA . ILE A 1 191 ? -13.493 17.098 4.477 1.00 89.75 191 ILE A CA 1
ATOM 1465 C C . ILE A 1 191 ? -14.482 18.240 4.245 1.00 89.75 191 ILE A C 1
ATOM 1467 O O . ILE A 1 191 ? -14.277 19.036 3.330 1.00 89.75 191 ILE A O 1
ATOM 1471 N N . ASP A 1 192 ? -15.514 18.341 5.082 1.00 89.75 192 ASP A N 1
ATOM 1472 C CA . ASP A 1 192 ? -16.585 19.327 4.909 1.00 89.75 192 ASP A CA 1
ATOM 1473 C C . ASP A 1 192 ? -16.048 20.760 5.006 1.00 89.75 192 ASP A C 1
ATOM 1475 O O . ASP A 1 192 ? -16.380 21.611 4.180 1.00 89.75 192 ASP A O 1
ATOM 1479 N N . THR A 1 193 ? -15.141 21.008 5.957 1.00 90.56 193 THR A N 1
ATOM 1480 C CA . THR A 1 193 ? -14.484 22.308 6.138 1.00 90.56 193 THR A CA 1
ATOM 1481 C C . THR A 1 193 ? -13.679 22.703 4.903 1.00 90.56 193 THR A C 1
ATOM 1483 O O . THR A 1 193 ? -13.784 23.835 4.440 1.00 90.56 193 THR A O 1
ATOM 1486 N N . ILE A 1 194 ? -12.904 21.778 4.328 1.00 90.81 194 ILE A N 1
ATOM 1487 C CA . ILE A 1 194 ? -12.097 22.064 3.133 1.00 90.81 194 ILE A CA 1
ATOM 1488 C C . ILE A 1 194 ? -12.992 22.229 1.897 1.00 90.81 194 ILE A C 1
ATOM 1490 O O . ILE A 1 194 ? -12.756 23.118 1.082 1.00 90.81 194 ILE A O 1
ATOM 1494 N N . GLN A 1 195 ? -14.034 21.408 1.746 1.00 90.06 195 GLN A N 1
ATOM 1495 C CA . GLN A 1 195 ? -14.969 21.510 0.621 1.00 90.06 195 GLN A CA 1
ATOM 1496 C C . GLN A 1 195 ? -15.751 22.827 0.627 1.00 90.06 195 GLN A C 1
ATOM 1498 O O . GLN A 1 195 ? -16.006 23.382 -0.444 1.00 90.06 195 GLN A O 1
ATOM 1503 N N . ALA A 1 196 ? -16.078 23.361 1.808 1.00 89.94 196 ALA A N 1
ATOM 1504 C CA . ALA A 1 196 ? -16.751 24.649 1.955 1.00 89.94 196 ALA A CA 1
ATOM 1505 C C . ALA A 1 196 ? -15.922 25.838 1.427 1.00 89.94 196 ALA A C 1
ATOM 1507 O O . ALA A 1 196 ? -16.495 26.861 1.057 1.00 89.94 196 ALA A O 1
ATOM 1508 N N . LEU A 1 197 ? -14.594 25.700 1.330 1.00 88.12 197 LEU A N 1
ATOM 1509 C CA . LEU A 1 197 ? -13.703 26.709 0.738 1.00 88.12 197 LEU A CA 1
ATOM 1510 C C . LEU A 1 197 ? -13.740 26.732 -0.796 1.00 88.12 197 LEU A C 1
ATOM 1512 O O . LEU A 1 197 ? -13.179 27.637 -1.413 1.00 88.12 197 LEU A O 1
ATOM 1516 N N . GLY A 1 198 ? -14.373 25.736 -1.415 1.00 87.25 198 GLY A N 1
ATOM 1517 C CA . GLY A 1 198 ? -14.454 25.572 -2.859 1.00 87.25 198 GLY A CA 1
ATOM 1518 C C . GLY A 1 198 ? -13.803 24.281 -3.347 1.00 87.25 198 GLY A C 1
ATOM 1519 O O . GLY A 1 198 ? -12.865 23.736 -2.760 1.00 87.25 198 GLY A O 1
ATOM 1520 N N . THR A 1 199 ? -14.297 23.788 -4.482 1.00 85.38 199 THR A N 1
ATOM 1521 C CA . THR A 1 199 ? -13.874 22.506 -5.061 1.00 85.38 199 THR A CA 1
ATOM 1522 C C . THR A 1 199 ? -12.410 22.483 -5.487 1.00 85.38 199 THR A C 1
ATOM 1524 O O . THR A 1 199 ? -11.815 21.408 -5.532 1.00 85.38 199 THR A O 1
ATOM 1527 N N . ASP A 1 200 ? -11.816 23.639 -5.778 1.00 90.25 200 ASP A N 1
ATOM 1528 C CA . ASP A 1 200 ? -10.451 23.732 -6.297 1.00 90.25 200 ASP A CA 1
ATOM 1529 C C . ASP A 1 200 ? -9.405 23.384 -5.234 1.00 90.25 200 ASP A C 1
ATOM 1531 O O . ASP A 1 200 ? -8.531 22.557 -5.494 1.00 90.25 200 ASP A O 1
ATOM 1535 N N . TYR A 1 201 ? -9.543 23.909 -4.012 1.00 90.88 201 TYR A N 1
ATOM 1536 C CA . TYR A 1 201 ? -8.660 23.557 -2.894 1.00 90.88 201 TYR A CA 1
ATOM 1537 C C . TYR A 1 201 ? -8.786 22.082 -2.516 1.00 90.88 201 TYR A C 1
ATOM 1539 O O . TYR A 1 201 ? -7.784 21.392 -2.321 1.00 90.88 201 TYR A O 1
ATOM 1547 N N . TRP A 1 202 ? -10.015 21.561 -2.498 1.00 91.62 202 TRP A N 1
ATOM 1548 C CA . TRP A 1 202 ? -10.240 20.139 -2.266 1.00 91.62 202 TRP A CA 1
ATOM 1549 C C . TRP A 1 202 ? -9.608 19.265 -3.359 1.00 91.62 202 TRP A C 1
ATOM 1551 O O . TRP A 1 202 ? -9.022 18.219 -3.075 1.00 91.62 202 TRP A O 1
ATOM 1561 N N . ASN A 1 203 ? -9.684 19.689 -4.622 1.00 90.50 203 ASN A N 1
ATOM 1562 C CA . ASN A 1 203 ? -9.045 18.987 -5.732 1.00 90.50 203 ASN A CA 1
ATOM 1563 C C . ASN A 1 203 ? -7.514 19.010 -5.634 1.00 90.50 203 ASN A C 1
ATOM 1565 O O . ASN A 1 203 ? -6.894 17.975 -5.881 1.00 90.50 203 ASN A O 1
ATOM 1569 N N . GLN A 1 204 ? -6.916 20.131 -5.226 1.00 91.75 204 GLN A N 1
ATOM 1570 C CA . GLN A 1 204 ? -5.472 20.226 -4.997 1.00 91.75 204 GLN A CA 1
ATOM 1571 C C . GLN A 1 204 ? -5.018 19.298 -3.867 1.00 91.75 204 GLN A C 1
ATOM 1573 O O . GLN A 1 204 ? -4.086 18.519 -4.061 1.00 91.75 204 GLN A O 1
ATOM 1578 N N . ILE A 1 205 ? -5.720 19.286 -2.728 1.00 92.56 205 ILE A N 1
ATOM 1579 C CA . ILE A 1 205 ? -5.399 18.374 -1.620 1.00 92.56 205 ILE A CA 1
ATOM 1580 C C . ILE A 1 205 ? -5.505 16.909 -2.050 1.00 92.56 205 ILE A C 1
ATOM 1582 O O . ILE A 1 205 ? -4.599 16.131 -1.763 1.00 92.56 205 ILE A O 1
ATOM 1586 N N . LYS A 1 206 ? -6.546 16.526 -2.803 1.00 90.31 206 LYS A N 1
ATOM 1587 C CA . LYS A 1 206 ? -6.661 15.163 -3.355 1.00 90.31 206 LYS A CA 1
ATOM 1588 C C . LYS A 1 206 ? -5.469 14.787 -4.233 1.00 90.31 206 LYS A C 1
ATOM 1590 O O . LYS A 1 206 ? -4.972 13.665 -4.141 1.00 90.31 206 LYS A O 1
ATOM 1595 N N . GLN A 1 207 ? -5.022 15.703 -5.091 1.00 88.56 207 GLN A N 1
ATOM 1596 C CA . GLN A 1 207 ? -3.877 15.467 -5.968 1.00 88.56 207 GLN A CA 1
ATOM 1597 C C . GLN A 1 207 ? -2.585 15.304 -5.168 1.00 88.56 207 GLN A C 1
ATOM 1599 O O . GLN A 1 207 ? -1.893 14.309 -5.365 1.00 88.56 207 GLN A O 1
ATOM 1604 N N . ILE A 1 208 ? -2.308 16.215 -4.233 1.00 90.44 208 ILE A N 1
ATOM 1605 C CA . ILE A 1 208 ? -1.125 16.162 -3.365 1.00 90.44 208 ILE A CA 1
ATOM 1606 C C . ILE A 1 208 ? -1.124 14.868 -2.547 1.00 90.44 208 ILE A C 1
ATOM 1608 O O . ILE A 1 208 ? -0.159 14.111 -2.600 1.00 90.44 208 ILE A O 1
ATOM 1612 N N . ALA A 1 209 ? -2.228 14.556 -1.862 1.00 87.00 209 ALA A N 1
ATOM 1613 C CA . ALA A 1 209 ? -2.372 13.332 -1.076 1.00 87.00 209 ALA A CA 1
ATOM 1614 C C . ALA A 1 209 ? -2.065 12.082 -1.915 1.00 87.00 209 ALA A C 1
ATOM 1616 O O . ALA A 1 209 ? -1.303 11.213 -1.496 1.00 87.00 209 ALA A O 1
ATOM 1617 N N . THR A 1 210 ? -2.604 12.022 -3.134 1.00 83.25 210 THR A N 1
ATOM 1618 C CA . THR A 1 210 ? -2.366 10.900 -4.049 1.00 83.25 210 THR A CA 1
ATOM 1619 C C . THR A 1 210 ? -0.909 10.832 -4.501 1.00 83.25 210 THR A C 1
ATOM 1621 O O . THR A 1 210 ? -0.337 9.750 -4.534 1.00 83.25 210 THR A O 1
ATOM 1624 N N . GLN A 1 211 ? -0.290 11.966 -4.838 1.00 83.00 211 GLN A N 1
ATOM 1625 C CA . GLN A 1 211 ? 1.112 12.024 -5.267 1.00 83.00 211 GLN A CA 1
ATOM 1626 C C . GLN A 1 211 ? 2.072 11.574 -4.165 1.00 83.00 211 GLN A C 1
ATOM 1628 O O . GLN A 1 211 ? 3.041 10.870 -4.444 1.00 83.00 211 GLN A O 1
ATOM 1633 N N . LEU A 1 212 ? 1.778 11.922 -2.912 1.00 82.12 212 LEU A N 1
ATOM 1634 C CA . LEU A 1 212 ? 2.604 11.560 -1.765 1.00 82.12 212 LEU A CA 1
ATOM 1635 C C . LEU A 1 212 ? 2.736 10.046 -1.580 1.00 82.12 212 LEU A C 1
ATOM 1637 O O . LEU A 1 212 ? 3.788 9.595 -1.133 1.00 82.12 212 LEU A O 1
ATOM 1641 N N . LEU A 1 213 ? 1.739 9.252 -1.992 1.00 75.44 213 LEU A N 1
ATOM 1642 C CA . LEU A 1 213 ? 1.826 7.783 -1.978 1.00 75.44 213 LEU A CA 1
ATOM 1643 C C . LEU A 1 213 ? 2.982 7.239 -2.838 1.00 75.44 213 LEU A C 1
ATOM 1645 O O . LEU A 1 213 ? 3.402 6.101 -2.646 1.00 75.44 213 LEU A O 1
ATOM 1649 N N . PHE A 1 214 ? 3.49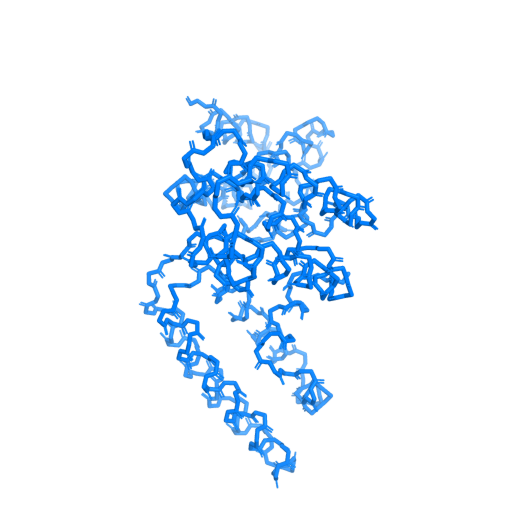1 8.042 -3.777 1.00 75.38 214 PHE A N 1
ATOM 1650 C CA . PHE A 1 214 ? 4.585 7.694 -4.687 1.00 75.38 214 PHE A CA 1
ATOM 1651 C C . PHE A 1 214 ? 5.876 8.480 -4.411 1.00 75.38 214 PHE A C 1
ATOM 1653 O O . PHE A 1 214 ? 6.891 8.227 -5.057 1.00 75.38 214 PHE A O 1
ATOM 1660 N N . ALA A 1 215 ? 5.848 9.442 -3.484 1.00 72.81 215 ALA A N 1
ATOM 1661 C CA . ALA A 1 215 ? 6.982 10.317 -3.175 1.00 72.81 215 ALA A CA 1
ATOM 1662 C C . ALA A 1 215 ? 8.019 9.655 -2.244 1.00 72.81 215 ALA A C 1
ATOM 1664 O O . ALA A 1 215 ? 9.092 10.201 -1.992 1.00 72.81 215 ALA A O 1
ATOM 1665 N N . GLY A 1 216 ? 7.697 8.465 -1.744 1.00 65.88 216 GLY A N 1
ATOM 1666 C CA . GLY A 1 216 ? 8.528 7.683 -0.848 1.00 65.88 216 GLY A CA 1
ATOM 1667 C C . GLY A 1 216 ? 8.441 8.105 0.617 1.00 65.88 216 GLY A C 1
ATOM 1668 O O . GLY A 1 216 ? 7.822 9.106 0.988 1.00 65.88 216 GLY A O 1
ATOM 1669 N N . GLN A 1 217 ? 9.051 7.290 1.478 1.00 67.06 217 GLN A N 1
ATOM 1670 C CA . GLN A 1 217 ? 8.824 7.319 2.927 1.00 67.06 217 GLN A CA 1
ATOM 1671 C C . GLN A 1 217 ? 9.114 8.682 3.579 1.00 67.06 217 GLN A C 1
ATOM 1673 O O . GLN A 1 217 ? 8.329 9.149 4.406 1.00 67.06 217 GLN A O 1
ATOM 1678 N N . GLN A 1 218 ? 10.245 9.308 3.247 1.00 72.50 218 GLN A N 1
ATOM 1679 C CA . GLN A 1 218 ? 10.668 10.557 3.885 1.00 72.50 218 GLN A CA 1
ATOM 1680 C C . GLN A 1 218 ? 9.701 11.702 3.564 1.00 72.50 218 GLN A C 1
ATOM 1682 O O . GLN A 1 218 ? 9.271 12.419 4.469 1.00 72.50 218 GLN A O 1
ATOM 1687 N N . ILE A 1 219 ? 9.318 11.835 2.293 1.00 80.94 219 ILE A N 1
ATOM 1688 C CA . ILE A 1 219 ? 8.397 12.881 1.840 1.00 80.94 219 ILE A CA 1
ATOM 1689 C C . ILE A 1 219 ? 7.001 12.636 2.424 1.00 80.94 219 ILE A C 1
ATOM 1691 O O . ILE A 1 219 ? 6.376 13.561 2.943 1.00 80.94 219 ILE A O 1
ATOM 1695 N N . TRP A 1 220 ? 6.544 11.379 2.452 1.00 80.44 220 TRP A N 1
ATOM 1696 C CA . TRP A 1 220 ? 5.283 11.007 3.098 1.00 80.44 220 TRP A CA 1
ATOM 1697 C C . TRP A 1 220 ? 5.233 11.417 4.577 1.00 80.44 220 TRP A C 1
ATOM 1699 O O . TRP A 1 220 ? 4.224 11.943 5.047 1.00 80.44 220 TRP A O 1
ATOM 1709 N N . GLN A 1 221 ? 6.318 11.207 5.330 1.00 77.25 221 GLN A N 1
ATOM 1710 C CA . GLN A 1 221 ? 6.379 11.578 6.748 1.00 77.25 221 GLN A CA 1
ATOM 1711 C C . GLN A 1 221 ? 6.322 13.088 6.959 1.00 77.25 221 GLN A C 1
ATOM 1713 O O . GLN A 1 221 ? 5.569 13.547 7.817 1.00 77.25 221 GLN A O 1
ATOM 1718 N N . GLN A 1 222 ? 7.078 13.849 6.169 1.00 83.25 222 GLN A N 1
ATOM 1719 C CA . GLN A 1 222 ? 7.049 15.309 6.227 1.00 83.25 222 GLN A CA 1
ATOM 1720 C C . GLN A 1 222 ? 5.639 15.828 5.938 1.00 83.25 222 GLN A C 1
ATOM 1722 O O . GLN A 1 222 ? 5.092 16.606 6.717 1.00 83.25 222 GLN A O 1
ATOM 1727 N N . ALA A 1 223 ? 5.001 15.307 4.890 1.00 87.25 223 ALA A N 1
ATOM 1728 C CA . ALA A 1 223 ? 3.642 15.686 4.546 1.00 87.25 223 ALA A CA 1
ATOM 1729 C C . ALA A 1 223 ? 2.609 15.280 5.604 1.00 87.25 223 ALA A C 1
ATOM 1731 O O . ALA A 1 223 ? 1.670 16.027 5.866 1.00 87.25 223 ALA A O 1
ATOM 1732 N N . THR A 1 224 ? 2.792 14.125 6.249 1.00 84.50 224 THR A N 1
ATOM 1733 C CA . THR A 1 224 ? 1.920 13.681 7.346 1.00 84.50 224 THR A CA 1
ATOM 1734 C C . THR A 1 224 ? 1.916 14.697 8.487 1.00 84.50 224 THR A C 1
ATOM 1736 O O . THR A 1 224 ? 0.853 14.996 9.020 1.00 84.50 224 THR A O 1
ATOM 1739 N N . VAL A 1 225 ? 3.075 15.258 8.848 1.00 87.25 225 VAL A N 1
ATOM 1740 C CA . VAL A 1 225 ? 3.164 16.289 9.898 1.00 87.25 225 VAL A CA 1
ATOM 1741 C C . VAL A 1 225 ? 2.389 17.542 9.492 1.00 87.25 225 VAL A C 1
ATOM 1743 O O . VAL A 1 225 ? 1.587 18.040 10.279 1.00 87.25 225 VAL A O 1
ATOM 1746 N N . VAL A 1 226 ? 2.568 18.009 8.253 1.00 94.06 226 VAL A N 1
ATOM 1747 C CA . VAL A 1 226 ? 1.843 19.176 7.723 1.00 94.06 226 VAL A CA 1
ATOM 1748 C C . VAL A 1 226 ? 0.330 18.944 7.748 1.00 94.06 226 VAL A C 1
ATOM 1750 O O . VAL A 1 226 ? -0.422 19.799 8.213 1.00 94.06 226 VAL A O 1
ATOM 1753 N N . PHE A 1 227 ? -0.135 17.773 7.306 1.00 94.19 227 PHE A N 1
ATOM 1754 C CA . PHE A 1 227 ? -1.563 17.459 7.292 1.00 94.19 227 PHE A CA 1
ATOM 1755 C C . PHE A 1 227 ? -2.155 17.237 8.685 1.00 94.19 227 PHE A C 1
ATOM 1757 O O . PHE A 1 227 ? -3.280 17.664 8.922 1.00 94.19 227 PHE A O 1
ATOM 1764 N N . GLN A 1 228 ? -1.422 16.642 9.628 1.00 89.50 228 GLN A N 1
ATOM 1765 C CA . GLN A 1 228 ? -1.883 16.532 11.018 1.00 89.50 228 GLN A CA 1
ATOM 1766 C C . GLN A 1 228 ? -2.029 17.904 11.679 1.00 89.50 228 GLN A C 1
ATOM 1768 O O . GLN A 1 228 ? -3.008 18.140 12.394 1.00 89.50 228 GLN A O 1
ATOM 1773 N N . GLN A 1 229 ? -1.092 18.816 11.407 1.00 92.06 229 GLN A N 1
ATOM 1774 C CA . GLN A 1 229 ? -1.195 20.197 11.862 1.00 92.06 229 GLN A CA 1
ATOM 1775 C C . GLN A 1 229 ? -2.424 20.875 11.246 1.00 92.06 229 GLN A C 1
ATOM 1777 O O . GLN A 1 229 ? -3.246 21.410 11.982 1.00 92.06 229 GLN A O 1
ATOM 1782 N N . LEU A 1 230 ? -2.622 20.746 9.928 1.00 94.69 230 LEU A N 1
ATOM 1783 C CA . LEU A 1 230 ? -3.807 21.273 9.245 1.00 94.69 230 LEU A CA 1
ATOM 1784 C C . LEU A 1 230 ? -5.113 20.736 9.850 1.00 94.69 230 LEU A C 1
ATOM 1786 O O . LEU A 1 230 ? -6.032 21.510 10.095 1.00 94.69 230 LEU A O 1
ATOM 1790 N N . VAL A 1 231 ? -5.211 19.425 10.096 1.00 92.88 231 VAL A N 1
ATOM 1791 C CA . VAL A 1 231 ? -6.401 18.807 10.707 1.00 92.88 231 VAL A CA 1
ATOM 1792 C C . VAL A 1 231 ? -6.677 19.420 12.078 1.00 92.88 231 VAL A C 1
ATOM 1794 O O . VAL A 1 231 ? -7.804 19.828 12.349 1.00 92.88 231 VAL A O 1
ATOM 1797 N N . THR A 1 232 ? -5.642 19.539 12.910 1.00 92.12 232 THR A N 1
ATOM 1798 C CA . THR A 1 232 ? -5.745 20.128 14.251 1.00 92.12 232 THR A CA 1
ATOM 1799 C C . THR A 1 232 ? -6.183 21.590 14.184 1.00 92.12 232 THR A C 1
ATOM 1801 O O . THR A 1 232 ? -7.066 22.017 14.931 1.00 92.12 232 THR A O 1
ATOM 1804 N N . ASP A 1 233 ? -5.605 22.365 13.270 1.00 93.25 233 ASP A N 1
ATOM 1805 C CA . ASP A 1 233 ? -5.915 23.784 13.125 1.00 93.25 233 ASP A CA 1
ATOM 1806 C C . ASP A 1 233 ? -7.343 23.993 12.623 1.00 93.25 233 ASP A C 1
ATOM 1808 O O . ASP A 1 233 ? -8.069 24.805 13.190 1.00 93.25 233 ASP A O 1
ATOM 1812 N N . LEU A 1 234 ? -7.793 23.212 11.637 1.00 92.69 234 LEU A N 1
ATOM 1813 C CA . LEU A 1 234 ? -9.158 23.281 11.110 1.00 92.69 234 LEU A CA 1
ATOM 1814 C C . LEU A 1 234 ? -10.216 22.844 12.130 1.00 92.69 234 LEU A C 1
ATOM 1816 O O . LEU A 1 234 ? -11.322 23.382 12.120 1.00 92.69 234 LEU A O 1
ATOM 1820 N N . GLN A 1 235 ? -9.892 21.901 13.016 1.00 88.50 235 GLN A N 1
ATOM 1821 C CA . GLN A 1 235 ? -10.783 21.502 14.109 1.00 88.50 235 GLN A CA 1
ATOM 1822 C C . GLN A 1 235 ? -10.946 22.604 15.156 1.00 88.50 235 GLN A C 1
ATOM 1824 O O . GLN A 1 235 ? -12.038 22.790 15.688 1.00 88.50 235 GLN A O 1
ATOM 1829 N N . ASN A 1 236 ? -9.874 23.348 15.432 1.00 87.56 236 ASN A N 1
ATOM 1830 C CA . ASN A 1 236 ? -9.872 24.396 16.449 1.00 87.56 236 ASN A CA 1
ATOM 1831 C C . ASN A 1 236 ? -10.287 25.777 15.902 1.00 87.56 236 ASN A C 1
ATOM 1833 O O . ASN A 1 236 ? -10.773 26.609 16.664 1.00 87.56 236 ASN A O 1
ATOM 1837 N N . HIS A 1 237 ? -10.121 26.023 14.597 1.00 82.56 237 HIS A N 1
ATOM 1838 C CA . HIS A 1 237 ? -10.264 27.339 13.959 1.00 82.56 237 HIS A CA 1
ATOM 1839 C C . HIS A 1 237 ? -10.995 27.251 12.607 1.00 82.56 237 HIS A C 1
ATOM 1841 O O . HIS A 1 237 ? -10.544 27.787 11.595 1.00 82.56 237 HIS A O 1
ATOM 1847 N N . ALA A 1 238 ? -12.153 26.585 12.569 1.00 70.44 238 ALA A N 1
ATOM 1848 C CA . ALA A 1 238 ? -12.913 26.369 11.331 1.00 70.44 238 ALA A CA 1
ATOM 1849 C C . ALA A 1 238 ? -13.294 27.667 10.580 1.00 70.44 238 ALA A C 1
ATOM 1851 O O . ALA A 1 238 ? -13.463 27.647 9.362 1.00 70.44 238 ALA A O 1
ATOM 1852 N N . THR A 1 239 ? -13.404 28.804 11.276 1.00 76.50 239 THR A N 1
ATOM 1853 C CA . THR A 1 239 ? -13.687 30.121 10.674 1.00 76.50 239 THR A CA 1
ATOM 1854 C C . THR A 1 239 ? -12.518 30.705 9.875 1.00 76.50 239 THR A C 1
ATOM 1856 O O . THR A 1 239 ? -12.759 31.520 8.989 1.00 76.50 239 THR A O 1
ATOM 1859 N N . ASP A 1 240 ? -11.285 30.253 10.122 1.00 84.56 240 ASP A N 1
ATOM 1860 C CA . ASP A 1 240 ? -10.056 30.702 9.447 1.00 84.56 240 ASP A CA 1
ATOM 1861 C C . ASP A 1 240 ? -9.500 29.625 8.497 1.00 84.56 240 ASP A C 1
ATOM 1863 O O . ASP A 1 240 ? -8.301 29.541 8.231 1.00 84.56 240 ASP A O 1
ATOM 1867 N N . ALA A 1 241 ? -10.372 28.770 7.960 1.00 88.88 241 ALA A N 1
ATOM 1868 C CA . ALA A 1 241 ? -9.958 27.598 7.195 1.00 88.88 241 ALA A CA 1
ATOM 1869 C C . ALA A 1 241 ? -9.185 27.925 5.901 1.00 88.88 241 ALA A C 1
ATOM 1871 O O . ALA A 1 241 ? -8.282 27.178 5.522 1.00 88.88 241 ALA A O 1
ATOM 1872 N N . LEU A 1 242 ? -9.494 29.042 5.229 1.00 92.62 242 LEU A N 1
ATOM 1873 C CA . LEU A 1 242 ? -8.843 29.422 3.969 1.00 92.62 242 LEU A CA 1
ATOM 1874 C C . LEU A 1 242 ? -7.320 29.622 4.101 1.00 92.62 242 LEU A C 1
ATOM 1876 O O . LEU A 1 242 ? -6.581 28.940 3.387 1.00 92.62 242 LEU A O 1
ATOM 1880 N N . PRO A 1 243 ? -6.814 30.517 4.974 1.00 94.00 243 PRO A N 1
ATOM 1881 C CA . PRO A 1 243 ? -5.373 30.710 5.123 1.00 94.00 243 PRO A CA 1
ATOM 1882 C C . PRO A 1 243 ? -4.649 29.436 5.577 1.00 94.00 243 PRO A C 1
ATOM 1884 O O . PRO A 1 243 ? -3.558 29.163 5.080 1.00 94.00 243 PRO A O 1
ATOM 1887 N N . LEU A 1 244 ? -5.268 28.620 6.438 1.00 94.94 244 LEU A N 1
ATOM 1888 C CA . LEU A 1 244 ? -4.698 27.350 6.902 1.00 94.94 244 LEU A CA 1
ATOM 1889 C C . LEU A 1 244 ? -4.505 26.352 5.752 1.00 94.94 244 LEU A C 1
ATOM 1891 O O . LEU A 1 244 ? -3.425 25.782 5.585 1.00 94.94 244 LEU A O 1
ATOM 1895 N N . VAL A 1 245 ? -5.531 26.177 4.913 1.00 94.56 245 VAL A N 1
ATOM 1896 C CA . VAL A 1 245 ? -5.472 25.275 3.753 1.00 94.56 245 VAL A CA 1
ATOM 1897 C C . VAL A 1 245 ? -4.447 25.756 2.727 1.00 94.56 245 VAL A C 1
ATOM 1899 O O . VAL A 1 245 ? -3.653 24.954 2.235 1.00 94.56 245 VAL A O 1
ATOM 1902 N N . VAL A 1 246 ? -4.410 27.060 2.435 1.00 95.00 246 VAL A N 1
ATOM 1903 C CA . VAL A 1 246 ? -3.428 27.642 1.505 1.00 95.00 246 VAL A CA 1
ATOM 1904 C C . VAL A 1 246 ? -2.000 27.451 2.016 1.00 95.00 246 VAL A C 1
ATOM 1906 O O . VAL A 1 246 ? -1.119 27.076 1.242 1.00 95.00 246 VAL A O 1
ATOM 1909 N N . GLN A 1 247 ? -1.764 27.661 3.311 1.00 94.38 247 GLN A N 1
ATOM 1910 C CA . GLN A 1 247 ? -0.454 27.463 3.924 1.00 94.38 247 GLN A CA 1
ATOM 1911 C C . GLN A 1 247 ? 0.007 26.004 3.822 1.00 94.38 247 GLN A C 1
ATOM 1913 O O . GLN A 1 247 ? 1.143 25.757 3.418 1.00 94.38 247 GLN A O 1
ATOM 1918 N N . ALA A 1 248 ? -0.863 25.045 4.149 1.00 94.56 248 ALA A N 1
ATOM 1919 C CA . ALA A 1 248 ? -0.534 23.624 4.062 1.00 94.56 248 ALA A CA 1
ATOM 1920 C C . ALA A 1 248 ? -0.206 23.200 2.621 1.00 94.56 248 ALA A C 1
ATOM 1922 O O . ALA A 1 248 ? 0.799 22.533 2.389 1.00 94.56 248 ALA A O 1
ATOM 1923 N N . ILE A 1 249 ? -0.999 23.642 1.637 1.00 95.56 249 ILE A N 1
ATOM 1924 C CA . ILE A 1 249 ? -0.715 23.399 0.213 1.00 95.56 249 ILE A CA 1
ATOM 1925 C C . ILE A 1 249 ? 0.637 24.004 -0.181 1.00 95.56 249 ILE A C 1
ATOM 1927 O O . ILE A 1 249 ? 1.432 23.339 -0.843 1.00 95.56 249 ILE A O 1
ATOM 1931 N N . GLY A 1 250 ? 0.926 25.234 0.253 1.00 94.56 250 GLY A N 1
ATOM 1932 C CA . GLY A 1 250 ? 2.211 25.888 0.007 1.00 94.56 250 GLY A CA 1
ATOM 1933 C C . GLY A 1 250 ? 3.397 25.070 0.521 1.00 94.56 250 GLY A C 1
ATOM 1934 O O . GLY A 1 250 ? 4.340 24.838 -0.225 1.00 94.56 250 GLY A O 1
ATOM 1935 N N . GLN A 1 251 ? 3.320 24.563 1.754 1.00 92.94 251 GLN A N 1
ATOM 1936 C CA . GLN A 1 251 ? 4.375 23.733 2.356 1.00 92.94 251 GLN A CA 1
ATOM 1937 C C . GLN A 1 251 ? 4.590 22.389 1.646 1.00 92.94 251 GLN A C 1
ATOM 1939 O O . GLN A 1 251 ? 5.682 21.835 1.699 1.00 92.94 251 GLN A O 1
ATOM 1944 N N . LEU A 1 252 ? 3.550 21.841 1.016 1.00 92.44 252 LEU A N 1
ATOM 1945 C CA . LEU A 1 252 ? 3.594 20.532 0.355 1.00 92.44 252 LEU A CA 1
ATOM 1946 C C . LEU A 1 252 ? 4.012 20.604 -1.117 1.00 92.44 252 LEU A C 1
ATOM 1948 O O . LEU A 1 252 ? 4.226 19.566 -1.740 1.00 92.44 252 LEU A O 1
ATOM 1952 N N . THR A 1 253 ? 4.071 21.810 -1.682 1.00 88.44 253 THR A N 1
ATOM 1953 C CA . THR A 1 253 ? 4.364 22.047 -3.103 1.00 88.44 253 THR A CA 1
ATOM 1954 C C . THR A 1 253 ? 5.657 22.834 -3.333 1.00 88.44 253 THR A C 1
ATOM 1956 O O . THR A 1 253 ? 6.067 22.981 -4.485 1.00 88.44 253 THR A O 1
ATOM 1959 N N . SER A 1 254 ? 6.291 23.319 -2.259 1.00 74.25 254 SER A N 1
ATOM 1960 C CA . SER A 1 254 ? 7.596 23.994 -2.250 1.00 74.25 254 SER A CA 1
ATOM 1961 C C . SER A 1 254 ? 8.759 23.012 -2.197 1.00 74.25 254 SER A C 1
ATOM 1963 O O . SER A 1 254 ? 9.735 23.228 -2.945 1.00 74.25 254 SER A O 1
#

Secondary structure (DSSP, 8-state):
--HHHHHHHHTTGGGTHHHHHHT-HHHHHHHHHHHHHHHTB-HHHHHHHHHHHHHHHHHHHH-GGGHHHHHHHHHHHHHHHHHTPPB--HHHHHHHHTTGGGTHHHHHHT-HHHHHHHHHHHHHHTTS-HHHHHHHHHHHHHHHHHHHH-GGGHHHHHHHHHHHHHHHHHTS-THHHHHHHHHHTTGGGSHHHHHHT-HHHHHHHHHHHHHHTTS-HHHHHHHHHHHHHHHHHHHH-GGGHHHHHHHHHHHHH-

Radius of gyration: 20.1 Å; chains: 1; bounding box: 40×55×49 Å

Sequence (254 aa):
KDLVDFALNSLGLSQVIDTIQALGTDYWNQIKQIATQLLFAGQQIWQQATVVFQQLVTDLQNHATDALPLVVQAIGQLTSLVGQSGKRDLVDFALNSLGLSQVIDTIQALGTDYWNQIKQIATQLLFAGQQIWQQATVVFQQLVTDLQNHATDALPLVVQAIGQLTSLVGQSGKRDLVDFALNSLGLSQVIDTIQALGTDYWNQIKQIATQLLFAGQQIWQQATVVFQQLVTDLQNHATDALPLVVQAIGQLTS

Organism: NCBI:txid667381

pLDDT: mean 83.93, std 8.84, range [51.53, 95.56]